Protein AF-U1R377-F1 (afdb_monomer)

Nearest PDB structures (foldseek):
  3ja6-assembly1_I  TM=8.849E-01  e=4.182E-03  Escherichia coli
  3zx6-assembly1_A  TM=9.157E-01  e=1.088E-02  Archaeoglobus fulgidus DSM 4304
  3g6b-assembly1_B  TM=8.268E-01  e=8.526E-02  Thermotoga maritima
  3ja6-assembly1_H  TM=5.637E-01  e=1.260E-02  Escherichia coli

pLDDT: mean 85.23, std 18.81, range [39.72, 98.69]

Structure (mmCIF, N/CA/C/O backbone):
data_AF-U1R377-F1
#
_entry.id   AF-U1R377-F1
#
loop_
_atom_site.group_PDB
_atom_site.id
_atom_site.type_symbol
_atom_site.label_atom_id
_atom_site.label_alt_id
_atom_site.label_comp_id
_atom_site.label_asym_id
_atom_site.label_entity_id
_atom_site.label_seq_id
_atom_site.pdbx_PDB_ins_code
_atom_site.Cartn_x
_atom_site.Cartn_y
_atom_site.Cartn_z
_atom_site.occupancy
_atom_site.B_iso_or_equiv
_atom_site.auth_seq_id
_atom_site.auth_comp_id
_atom_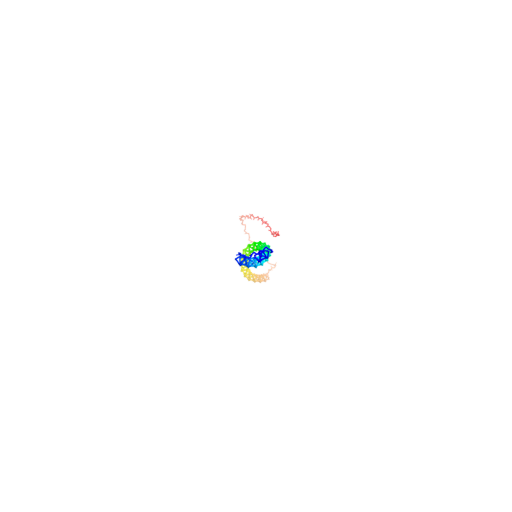site.auth_asym_id
_atom_site.auth_atom_id
_atom_site.pdbx_PDB_model_num
ATOM 1 N N . MET A 1 1 ? 56.529 3.190 -77.737 1.00 55.91 1 MET A N 1
ATOM 2 C CA . MET A 1 1 ? 56.860 2.747 -79.117 1.00 55.91 1 MET A CA 1
ATOM 3 C C . MET A 1 1 ? 57.270 3.876 -80.083 1.00 55.91 1 MET A C 1
ATOM 5 O O . MET A 1 1 ? 57.836 3.557 -81.118 1.00 55.91 1 MET A O 1
ATOM 9 N N . LEU A 1 2 ? 57.055 5.170 -79.783 1.00 57.59 2 LEU A N 1
ATOM 10 C CA . LEU A 1 2 ? 57.483 6.286 -80.658 1.00 57.59 2 LEU A CA 1
ATOM 11 C C . LEU A 1 2 ? 58.951 6.726 -80.451 1.00 57.59 2 LEU A C 1
ATOM 13 O O . LEU A 1 2 ? 59.653 6.941 -81.433 1.00 57.59 2 LEU A O 1
ATOM 17 N N . ALA A 1 3 ? 59.446 6.772 -79.207 1.00 56.69 3 ALA A N 1
ATOM 18 C CA . ALA A 1 3 ? 60.827 7.179 -78.892 1.00 56.69 3 ALA A CA 1
ATOM 19 C C . ALA A 1 3 ? 61.905 6.236 -79.474 1.00 56.69 3 ALA A C 1
ATOM 21 O O . ALA A 1 3 ? 62.969 6.676 -79.900 1.00 56.69 3 ALA A O 1
ATOM 22 N N . LEU A 1 4 ? 61.600 4.937 -79.575 1.00 59.69 4 LEU A N 1
ATOM 23 C CA . LEU A 1 4 ? 62.500 3.938 -80.163 1.00 59.69 4 LEU A CA 1
ATOM 24 C C . LEU A 1 4 ? 62.724 4.167 -81.671 1.00 59.69 4 LEU A C 1
ATOM 26 O O . LEU A 1 4 ? 63.846 4.028 -82.145 1.00 59.69 4 LEU A O 1
ATOM 30 N N . ASN A 1 5 ? 61.682 4.562 -82.413 1.00 58.16 5 ASN A N 1
ATOM 31 C CA . ASN A 1 5 ? 61.797 4.875 -83.844 1.00 58.16 5 ASN A CA 1
ATOM 32 C C . ASN A 1 5 ? 62.564 6.185 -84.092 1.00 58.16 5 ASN A C 1
ATOM 34 O O . ASN A 1 5 ? 63.257 6.295 -85.098 1.00 58.16 5 ASN A O 1
ATOM 38 N N . ALA A 1 6 ? 62.495 7.149 -83.167 1.00 62.94 6 ALA A N 1
ATOM 39 C CA . ALA A 1 6 ? 63.260 8.395 -83.246 1.00 62.94 6 ALA A CA 1
ATOM 40 C C . ALA A 1 6 ? 64.772 8.172 -83.037 1.00 62.94 6 ALA A C 1
ATOM 42 O O . ALA A 1 6 ? 65.574 8.718 -83.790 1.00 62.94 6 ALA A O 1
ATOM 43 N N . ASN A 1 7 ? 65.163 7.304 -82.093 1.00 59.16 7 ASN A N 1
ATOM 44 C CA . ASN A 1 7 ? 66.567 6.913 -81.885 1.00 59.16 7 ASN A CA 1
ATOM 45 C C . ASN A 1 7 ? 67.173 6.184 -83.096 1.00 59.16 7 ASN A C 1
ATOM 47 O O . ASN A 1 7 ? 68.347 6.371 -83.414 1.00 59.16 7 ASN A O 1
ATOM 51 N N . VAL A 1 8 ? 66.373 5.375 -83.797 1.00 64.31 8 VAL A N 1
ATOM 52 C CA . VAL A 1 8 ? 66.801 4.681 -85.024 1.00 64.31 8 VAL A CA 1
ATOM 53 C C . VAL A 1 8 ? 67.009 5.658 -86.189 1.00 64.31 8 VAL A C 1
ATOM 55 O O . VAL A 1 8 ? 67.946 5.480 -86.965 1.00 64.31 8 VAL A O 1
ATOM 58 N N . GLU A 1 9 ? 66.184 6.701 -86.304 1.00 63.72 9 GLU A N 1
ATOM 59 C CA . GLU A 1 9 ? 66.297 7.702 -87.376 1.00 63.72 9 GLU A CA 1
ATOM 60 C C . GLU A 1 9 ? 67.417 8.733 -87.102 1.00 63.72 9 GLU A C 1
ATOM 62 O O . GLU A 1 9 ? 68.118 9.153 -88.024 1.00 63.72 9 GLU A O 1
ATOM 67 N N . ALA A 1 10 ? 67.675 9.072 -85.831 1.00 61.44 10 ALA A N 1
ATOM 68 C CA . ALA A 1 10 ? 68.784 9.940 -85.417 1.00 61.44 10 ALA A CA 1
ATOM 69 C C . ALA A 1 10 ? 70.165 9.325 -85.718 1.00 61.44 10 ALA A C 1
ATOM 71 O O . ALA A 1 10 ? 71.060 10.020 -86.195 1.00 61.44 10 ALA A O 1
ATOM 72 N N . ALA A 1 11 ? 70.315 8.006 -85.542 1.00 62.12 11 ALA A N 1
ATOM 73 C CA . ALA A 1 11 ? 71.539 7.267 -85.871 1.00 62.12 11 ALA A CA 1
ATOM 74 C C . ALA A 1 11 ? 71.827 7.170 -87.385 1.00 62.12 11 ALA A C 1
ATOM 76 O O . ALA A 1 11 ? 72.889 6.696 -87.785 1.00 62.12 11 ALA A O 1
ATOM 77 N N . ARG A 1 12 ? 70.878 7.585 -88.236 1.00 60.75 12 ARG A N 1
ATOM 78 C CA . ARG A 1 12 ? 70.935 7.446 -89.699 1.00 60.75 12 ARG A CA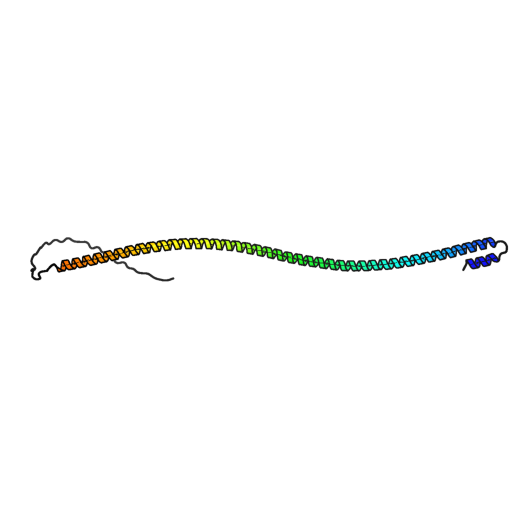 1
ATOM 79 C C . ARG A 1 12 ? 71.366 8.725 -90.430 1.00 60.75 12 ARG A C 1
ATOM 81 O O . ARG A 1 12 ? 71.559 8.675 -91.642 1.00 60.75 12 ARG A O 1
ATOM 88 N N . THR A 1 13 ? 71.508 9.853 -89.725 1.00 61.88 13 THR A N 1
ATOM 89 C CA . THR A 1 13 ? 71.746 11.181 -90.321 1.00 61.88 13 THR A CA 1
ATOM 90 C C . THR A 1 13 ? 73.121 11.730 -89.898 1.00 61.88 13 THR A C 1
ATOM 92 O O . THR A 1 13 ? 73.272 12.246 -88.795 1.00 61.88 13 THR A O 1
ATOM 95 N N . ASP A 1 14 ? 74.130 11.635 -90.772 1.00 57.22 14 ASP A N 1
ATOM 96 C CA . ASP A 1 14 ? 75.570 11.823 -90.472 1.00 57.22 14 ASP A CA 1
ATOM 97 C C . ASP A 1 14 ? 76.039 13.256 -90.095 1.00 57.22 14 ASP A C 1
ATOM 99 O O . ASP A 1 14 ? 77.244 13.507 -90.041 1.00 57.22 14 ASP A O 1
ATOM 103 N N . THR A 1 15 ? 75.165 14.254 -89.879 1.00 56.78 15 THR A N 1
ATOM 104 C CA . THR A 1 15 ? 75.641 15.641 -89.607 1.00 56.78 15 THR A CA 1
ATOM 105 C C . THR A 1 15 ? 74.848 16.454 -88.567 1.00 56.78 15 THR A C 1
ATOM 107 O O . THR A 1 15 ? 75.386 17.435 -88.070 1.00 56.78 15 THR A O 1
ATOM 110 N N . ASP A 1 16 ? 73.658 16.015 -88.127 1.00 55.19 16 ASP A N 1
ATOM 111 C CA . ASP A 1 16 ? 72.856 16.705 -87.083 1.00 55.19 16 ASP A CA 1
ATOM 112 C C . ASP A 1 16 ? 72.255 15.747 -86.013 1.00 55.19 16 ASP A C 1
ATOM 114 O O . ASP A 1 16 ? 71.469 16.163 -85.162 1.00 55.19 16 ASP A O 1
ATOM 118 N N . GLY A 1 17 ? 72.605 14.451 -86.031 1.00 60.94 17 GLY A N 1
ATOM 119 C CA . GLY A 1 17 ? 71.937 13.386 -85.256 1.00 60.94 17 GLY A CA 1
ATOM 120 C C . GLY A 1 17 ? 72.194 13.350 -83.740 1.00 60.94 17 GLY A C 1
ATOM 121 O O . GLY A 1 17 ? 71.336 12.868 -82.999 1.00 60.94 17 GLY A O 1
ATOM 122 N N . ASP A 1 18 ? 73.312 13.902 -83.253 1.00 63.66 18 ASP A N 1
ATOM 123 C CA . ASP A 1 18 ? 73.677 13.863 -81.821 1.00 63.66 18 ASP A CA 1
ATOM 124 C C . ASP A 1 18 ? 72.684 14.637 -80.934 1.00 63.66 18 ASP A C 1
ATOM 126 O O . ASP A 1 18 ? 72.347 14.198 -79.836 1.00 63.66 18 ASP A O 1
ATOM 130 N N . GLY A 1 19 ? 72.147 15.764 -81.418 1.00 71.94 19 GLY A N 1
ATOM 131 C CA . GLY A 1 19 ? 71.129 16.529 -80.689 1.00 71.94 19 GLY A CA 1
ATOM 132 C C . GLY A 1 19 ? 69.773 15.818 -80.636 1.00 71.94 19 GLY A C 1
ATOM 133 O O . GLY A 1 19 ? 69.087 15.862 -79.616 1.00 71.94 19 GLY A O 1
ATOM 134 N N . PHE A 1 20 ? 69.398 15.115 -81.709 1.00 73.62 20 PHE A N 1
ATOM 135 C CA . PHE A 1 20 ? 68.149 14.350 -81.767 1.00 73.62 20 PHE A CA 1
ATOM 136 C C . PHE A 1 20 ? 68.186 13.096 -80.889 1.00 73.62 20 PHE A C 1
ATOM 138 O O . PHE A 1 20 ? 67.163 12.756 -80.298 1.00 73.62 20 PHE A O 1
ATOM 145 N N . ALA A 1 21 ? 69.345 12.444 -80.761 1.00 75.06 21 ALA A N 1
ATOM 146 C CA . ALA A 1 21 ? 69.521 11.296 -79.875 1.00 75.06 21 ALA A CA 1
ATOM 147 C C . ALA A 1 21 ? 69.334 11.675 -78.393 1.00 75.06 21 ALA A C 1
ATOM 149 O O . ALA A 1 21 ? 68.615 10.986 -77.674 1.00 75.06 21 ALA A O 1
ATOM 150 N N . VAL A 1 22 ? 69.898 12.808 -77.949 1.00 80.31 22 VAL A N 1
ATOM 151 C CA . VAL A 1 22 ? 69.715 13.311 -76.572 1.00 80.31 22 VAL A CA 1
ATOM 152 C C . VAL A 1 22 ? 68.251 13.663 -76.300 1.00 80.31 22 VAL A C 1
ATOM 154 O O . VAL A 1 22 ? 67.705 13.289 -75.268 1.00 80.31 22 VAL A O 1
ATOM 157 N N . VAL A 1 23 ? 67.581 14.332 -77.243 1.00 82.94 23 VAL A N 1
ATOM 158 C CA . VAL A 1 23 ? 66.155 14.678 -77.106 1.00 82.94 23 VAL A CA 1
ATOM 159 C C . VAL A 1 23 ? 65.269 13.428 -77.085 1.00 82.94 23 VAL A C 1
ATOM 161 O O . VAL A 1 23 ? 64.287 13.383 -76.351 1.00 82.94 23 VAL A O 1
ATOM 164 N N . ALA A 1 24 ? 65.593 12.399 -77.867 1.00 82.00 24 ALA A N 1
ATOM 165 C CA . ALA A 1 24 ? 64.840 11.149 -77.873 1.00 82.00 24 ALA A CA 1
ATOM 166 C C . ALA A 1 24 ? 65.029 10.331 -76.580 1.00 82.00 24 ALA A C 1
ATOM 168 O O . ALA A 1 24 ? 64.068 9.699 -76.135 1.00 82.00 24 ALA A O 1
ATOM 169 N N . ASP A 1 25 ? 66.215 10.370 -75.964 1.00 81.81 25 ASP A N 1
ATOM 170 C CA . ASP A 1 25 ? 66.466 9.757 -74.652 1.00 81.81 25 ASP A CA 1
ATOM 171 C C . ASP A 1 25 ? 65.737 10.512 -73.526 1.00 81.81 25 ASP A C 1
ATOM 173 O O . ASP A 1 25 ? 65.064 9.884 -72.712 1.00 81.81 25 ASP A O 1
ATOM 177 N N . GLU A 1 26 ? 65.722 11.850 -73.564 1.00 86.00 26 GLU A N 1
ATOM 178 C CA . GLU A 1 26 ? 64.936 12.689 -72.641 1.00 86.00 26 GLU A CA 1
ATOM 179 C C . GLU A 1 26 ? 63.425 12.414 -72.769 1.00 86.00 26 GLU A C 1
ATOM 181 O O . GLU A 1 26 ? 62.719 12.249 -71.777 1.00 86.00 26 GLU A O 1
ATOM 186 N N . ILE A 1 27 ? 62.907 12.294 -74.000 1.00 88.25 27 ILE A N 1
ATOM 187 C CA . ILE A 1 27 ? 61.499 11.939 -74.252 1.00 88.25 27 ILE A CA 1
ATOM 188 C C . ILE A 1 27 ? 61.185 10.535 -73.731 1.00 88.25 27 ILE A C 1
ATOM 190 O O . ILE A 1 27 ? 60.088 10.302 -73.226 1.00 88.25 27 ILE A O 1
ATOM 194 N N . LYS A 1 28 ? 62.115 9.586 -73.872 1.00 85.50 28 LYS A N 1
ATOM 195 C CA . LYS A 1 28 ? 61.952 8.233 -73.339 1.00 85.50 28 LYS A CA 1
ATOM 196 C C . LYS A 1 28 ? 61.902 8.262 -71.811 1.00 85.50 28 LYS A C 1
ATOM 198 O O . LYS A 1 28 ? 60.990 7.665 -71.253 1.00 85.50 28 LYS A O 1
ATOM 203 N N . GLN A 1 29 ? 62.817 8.981 -71.167 1.00 89.75 29 GLN A N 1
ATOM 204 C CA . GLN A 1 29 ? 62.855 9.113 -69.714 1.00 89.75 29 GLN A CA 1
ATOM 205 C C . GLN A 1 29 ? 61.588 9.791 -69.173 1.00 89.75 29 GLN A C 1
ATOM 207 O O . GLN A 1 29 ? 60.975 9.273 -68.248 1.00 89.75 29 GLN A O 1
ATOM 212 N N . LEU A 1 30 ? 61.125 10.876 -69.805 1.00 92.38 30 LEU A N 1
ATOM 213 C CA . LEU A 1 30 ? 59.859 11.533 -69.459 1.00 92.38 30 LEU A CA 1
ATOM 214 C C . LEU A 1 30 ? 58.645 10.622 -69.672 1.00 92.38 30 LEU A C 1
ATOM 216 O O . LEU A 1 30 ? 57.679 10.706 -68.921 1.00 92.38 30 LEU A O 1
ATOM 220 N N . ALA A 1 31 ? 58.663 9.771 -70.700 1.00 90.69 31 ALA A N 1
ATOM 221 C CA . ALA A 1 31 ? 57.586 8.818 -70.953 1.00 90.69 31 ALA A CA 1
ATOM 222 C C . ALA A 1 31 ? 57.580 7.658 -69.944 1.00 90.69 31 ALA A C 1
ATOM 224 O O . ALA A 1 31 ? 56.501 7.210 -69.569 1.00 90.69 31 ALA A O 1
ATOM 225 N N . GLU A 1 32 ? 58.754 7.183 -69.519 1.00 91.25 32 GLU A N 1
ATOM 226 C CA . GLU A 1 32 ? 58.903 6.197 -68.441 1.00 91.25 32 GLU A CA 1
ATOM 227 C C . GLU A 1 32 ? 58.436 6.795 -67.109 1.00 91.25 32 GLU A C 1
ATOM 229 O O . GLU A 1 32 ? 57.559 6.225 -66.470 1.00 91.25 32 GLU A O 1
ATOM 234 N N . GLU A 1 33 ? 58.886 8.005 -66.761 1.00 94.19 33 GLU A N 1
ATOM 235 C CA . GLU A 1 33 ? 58.447 8.701 -65.547 1.00 94.19 33 GLU A CA 1
ATOM 236 C C . GLU A 1 33 ? 56.940 9.011 -65.574 1.00 94.19 33 GLU A C 1
ATOM 238 O O . GLU A 1 33 ? 56.253 8.835 -64.573 1.00 94.19 33 GLU A O 1
ATOM 243 N N . ALA A 1 34 ? 56.379 9.419 -66.717 1.00 94.31 34 ALA A N 1
ATOM 244 C CA . ALA A 1 34 ? 54.934 9.601 -66.858 1.00 94.31 34 ALA A CA 1
ATOM 245 C C . ALA A 1 34 ? 54.153 8.282 -66.717 1.00 94.31 34 ALA A C 1
ATOM 247 O O . ALA A 1 34 ? 53.025 8.306 -66.227 1.00 94.31 34 ALA A O 1
ATOM 248 N N . GLY A 1 35 ? 54.741 7.157 -67.139 1.00 95.19 35 GLY A N 1
ATOM 249 C CA . GLY A 1 35 ? 54.198 5.816 -66.930 1.00 95.19 35 GLY A CA 1
ATOM 250 C C . GLY A 1 35 ? 54.166 5.447 -65.449 1.00 95.19 35 GLY A C 1
ATOM 251 O O . GLY A 1 35 ? 53.095 5.159 -64.929 1.00 95.19 35 GLY A O 1
ATOM 252 N N . ASP A 1 36 ? 55.297 5.586 -64.754 1.00 96.00 36 ASP A N 1
ATOM 253 C CA . ASP A 1 36 ? 55.401 5.315 -63.314 1.00 96.00 36 ASP A CA 1
ATOM 254 C C . ASP A 1 36 ? 54.412 6.178 -62.507 1.00 96.00 36 ASP A C 1
ATOM 256 O O . ASP A 1 36 ? 53.736 5.703 -61.597 1.00 96.00 36 ASP A O 1
ATOM 260 N N . ARG A 1 37 ? 54.256 7.459 -62.877 1.00 97.19 37 ARG A N 1
ATOM 261 C CA . ARG A 1 37 ? 53.262 8.352 -62.257 1.00 97.19 37 ARG A CA 1
ATOM 262 C C . ARG A 1 37 ? 51.822 7.936 -62.540 1.00 97.19 37 ARG A C 1
ATOM 264 O O . ARG A 1 37 ? 50.962 8.174 -61.695 1.00 97.19 37 ARG A O 1
ATOM 271 N N . ALA A 1 38 ? 51.538 7.384 -63.716 1.00 96.38 38 ALA A N 1
ATOM 272 C CA . ALA A 1 38 ? 50.210 6.873 -64.032 1.00 96.38 38 ALA A CA 1
ATOM 273 C C . ALA A 1 38 ? 49.889 5.627 -63.192 1.00 96.38 38 ALA A C 1
ATOM 275 O O . ALA A 1 38 ? 48.781 5.545 -62.671 1.00 96.38 38 ALA A O 1
ATOM 276 N N . ASP A 1 39 ? 50.862 4.734 -62.987 1.00 96.88 39 ASP A N 1
ATOM 277 C CA . ASP A 1 39 ? 50.719 3.542 -62.139 1.00 96.88 39 ASP A CA 1
ATOM 278 C C . ASP A 1 39 ? 50.522 3.909 -60.649 1.00 96.88 39 ASP A C 1
ATOM 280 O O . ASP A 1 39 ? 49.694 3.311 -59.954 1.00 96.88 39 ASP A O 1
ATOM 284 N N . ASP A 1 40 ? 51.220 4.944 -60.160 1.00 97.25 40 ASP A N 1
ATOM 285 C CA . ASP A 1 40 ? 51.001 5.513 -58.819 1.00 97.25 40 ASP A CA 1
ATOM 286 C C . ASP A 1 40 ? 49.566 6.059 -58.660 1.00 97.25 40 ASP A C 1
ATOM 288 O O . ASP A 1 40 ? 48.925 5.865 -57.623 1.00 97.25 40 ASP A O 1
ATOM 292 N N . ILE A 1 41 ? 49.056 6.764 -59.681 1.00 97.25 41 ILE A N 1
ATOM 293 C CA . ILE A 1 41 ? 47.686 7.301 -59.685 1.00 97.25 41 ILE A CA 1
ATOM 294 C C . ILE A 1 41 ? 46.663 6.163 -59.707 1.00 97.25 41 ILE A C 1
ATOM 296 O O . ILE A 1 41 ? 45.688 6.239 -58.965 1.00 97.25 41 ILE A O 1
ATOM 300 N N . ASP A 1 42 ? 46.882 5.125 -60.515 1.00 97.50 42 ASP A N 1
ATOM 301 C CA . ASP A 1 42 ? 46.003 3.951 -60.598 1.00 97.50 42 ASP A CA 1
ATOM 302 C C . ASP A 1 42 ? 45.883 3.264 -59.229 1.00 97.50 42 ASP A C 1
ATOM 304 O O . ASP A 1 42 ? 44.783 3.066 -58.714 1.00 97.50 42 ASP A O 1
ATOM 308 N N . SER A 1 43 ? 47.020 3.058 -58.555 1.00 97.62 43 SER A N 1
ATOM 309 C CA . SER A 1 43 ? 47.064 2.495 -57.198 1.00 97.62 43 SER A CA 1
ATOM 310 C C . SER A 1 43 ? 46.314 3.360 -56.175 1.00 97.62 43 SER A C 1
ATOM 312 O O . SER A 1 43 ? 45.602 2.844 -55.311 1.00 97.62 43 SER A O 1
ATOM 314 N N . LEU A 1 44 ? 46.445 4.689 -56.265 1.00 97.94 44 LEU A N 1
ATOM 315 C CA . LEU A 1 44 ? 45.727 5.616 -55.389 1.00 97.94 44 LEU A CA 1
ATOM 316 C C . LEU A 1 44 ? 44.211 5.576 -55.633 1.00 97.94 44 LEU A C 1
ATOM 318 O O . LEU A 1 44 ? 43.439 5.665 -54.678 1.00 97.94 44 LEU A O 1
ATOM 322 N N . VAL A 1 45 ? 43.783 5.461 -56.891 1.00 97.81 45 VAL A N 1
ATOM 323 C CA . VAL A 1 45 ? 42.364 5.335 -57.250 1.00 97.81 45 VAL A CA 1
ATOM 324 C C . VAL A 1 45 ? 41.789 4.035 -56.688 1.00 97.81 45 VAL A C 1
ATOM 326 O O . VAL A 1 45 ? 40.756 4.085 -56.022 1.00 97.81 45 VAL A O 1
ATOM 329 N N . ASP A 1 46 ? 42.492 2.913 -56.842 1.00 98.00 46 ASP A N 1
ATOM 330 C CA . ASP A 1 46 ? 42.091 1.619 -56.274 1.00 98.00 46 ASP A CA 1
ATOM 331 C C . ASP A 1 46 ? 41.942 1.667 -54.742 1.00 98.00 46 ASP A C 1
ATOM 333 O O . ASP A 1 46 ? 41.032 1.064 -54.160 1.00 98.00 46 ASP A O 1
ATOM 337 N N . ASP A 1 47 ? 42.831 2.393 -54.060 1.00 98.19 47 ASP A N 1
ATOM 338 C CA . ASP A 1 47 ? 42.760 2.590 -52.613 1.00 98.19 47 ASP A CA 1
ATOM 339 C C . ASP A 1 47 ? 41.566 3.463 -52.196 1.00 98.19 47 ASP A C 1
ATOM 341 O O . ASP A 1 47 ? 40.881 3.141 -51.217 1.00 98.19 47 ASP A O 1
ATOM 345 N N . ILE A 1 48 ? 41.282 4.535 -52.944 1.00 98.00 48 ILE A N 1
ATOM 346 C CA . ILE A 1 48 ? 40.118 5.406 -52.723 1.00 98.00 48 ILE A CA 1
ATOM 347 C C . ILE A 1 48 ? 38.813 4.635 -52.941 1.00 98.00 48 ILE A C 1
ATOM 349 O O . ILE A 1 48 ? 37.888 4.768 -52.132 1.00 98.00 48 ILE A O 1
ATOM 353 N N . ASP A 1 49 ? 38.732 3.815 -53.987 1.00 97.62 49 ASP A N 1
ATOM 354 C CA . ASP A 1 49 ? 37.551 3.003 -54.282 1.00 97.62 49 ASP A CA 1
ATOM 355 C C . ASP A 1 49 ? 37.291 2.003 -53.151 1.00 97.62 49 ASP A C 1
ATOM 357 O O . ASP A 1 49 ? 36.182 1.938 -52.611 1.00 97.62 49 ASP A O 1
ATOM 361 N N . ARG A 1 50 ? 38.336 1.313 -52.677 1.00 98.19 50 ARG A N 1
ATOM 362 C CA . ARG A 1 50 ? 38.226 0.392 -51.536 1.00 98.19 50 ARG A CA 1
ATOM 363 C C . ARG A 1 50 ? 37.757 1.095 -50.262 1.00 98.19 50 ARG A C 1
ATOM 365 O O . ARG A 1 50 ? 36.902 0.575 -49.544 1.00 98.19 50 ARG A O 1
ATOM 372 N N . GLN A 1 51 ? 38.301 2.276 -49.973 1.00 98.19 51 GLN A N 1
ATOM 373 C CA . GLN A 1 51 ? 37.908 3.067 -48.806 1.00 98.19 51 GLN A CA 1
ATOM 374 C C . GLN A 1 51 ? 36.470 3.601 -48.926 1.00 98.19 51 GLN A C 1
ATOM 376 O O . GLN A 1 51 ? 35.743 3.680 -47.928 1.00 98.19 51 GLN A O 1
ATOM 381 N N . THR A 1 52 ? 36.034 3.928 -50.142 1.00 98.19 52 THR A N 1
ATOM 382 C CA . THR A 1 52 ? 34.655 4.330 -50.436 1.00 98.19 52 THR A CA 1
ATOM 383 C C . THR A 1 52 ? 33.688 3.178 -50.181 1.00 98.19 52 THR A C 1
ATOM 385 O O . THR A 1 52 ? 32.694 3.364 -49.475 1.00 98.19 52 THR A O 1
ATOM 388 N N . ASP A 1 53 ? 34.002 1.976 -50.666 1.00 98.00 53 ASP A N 1
ATOM 389 C CA . ASP A 1 53 ? 33.198 0.774 -50.428 1.00 98.00 53 ASP A CA 1
ATOM 390 C C . ASP A 1 53 ? 33.087 0.433 -48.937 1.00 98.00 53 ASP A C 1
ATOM 392 O O . ASP A 1 53 ? 31.993 0.140 -48.438 1.00 98.00 53 ASP A O 1
ATOM 396 N N . GLU A 1 54 ? 34.193 0.534 -48.192 1.00 98.38 54 GLU A N 1
ATOM 397 C CA . GLU A 1 54 ? 34.185 0.351 -46.740 1.00 98.38 54 GLU A CA 1
ATOM 398 C C . GLU A 1 54 ? 33.276 1.381 -46.053 1.00 98.38 54 GLU A C 1
ATOM 400 O O . GLU A 1 54 ? 32.420 1.018 -45.239 1.00 98.38 54 GLU A O 1
ATOM 405 N N . THR A 1 55 ? 33.404 2.658 -46.421 1.00 98.38 55 THR A N 1
ATOM 406 C CA . THR A 1 55 ? 32.589 3.751 -45.872 1.00 98.38 55 THR A CA 1
ATOM 407 C C . THR A 1 55 ? 31.100 3.526 -46.140 1.00 98.38 55 THR A C 1
ATOM 409 O O . THR A 1 55 ? 30.272 3.665 -45.237 1.00 98.38 55 THR A O 1
ATOM 412 N N . VAL A 1 56 ? 30.735 3.111 -47.356 1.00 98.44 56 VAL A N 1
ATOM 413 C CA . VAL A 1 56 ? 29.349 2.765 -47.707 1.00 98.44 56 VAL A CA 1
ATOM 414 C C . VAL A 1 56 ? 28.845 1.595 -46.856 1.00 98.44 56 VAL A C 1
ATOM 416 O O . VAL A 1 56 ? 27.705 1.623 -46.382 1.00 98.44 56 VAL A O 1
ATOM 419 N N . GLY A 1 57 ? 29.683 0.584 -46.615 1.00 98.31 57 GLY A N 1
ATOM 420 C CA . GLY A 1 57 ? 29.373 -0.527 -45.714 1.00 98.31 57 GLY A CA 1
ATOM 421 C C . GLY A 1 57 ? 29.091 -0.063 -44.282 1.00 98.31 57 GLY A C 1
ATOM 422 O O . GLY A 1 57 ? 28.076 -0.447 -43.692 1.00 98.31 57 GLY A O 1
ATOM 423 N N . GLN A 1 58 ? 29.937 0.818 -43.745 1.00 98.44 58 GLN A N 1
ATOM 424 C CA . GLN A 1 58 ? 29.767 1.389 -42.407 1.00 98.44 58 GLN A CA 1
ATOM 425 C C . GLN A 1 58 ? 28.487 2.230 -42.297 1.00 98.44 58 GLN A C 1
ATOM 427 O O . GLN A 1 58 ? 27.752 2.090 -41.319 1.00 98.44 58 GLN A O 1
ATOM 432 N N . ILE A 1 59 ? 28.162 3.041 -43.312 1.00 98.38 59 ILE A N 1
ATOM 433 C CA . ILE A 1 59 ? 26.921 3.834 -43.353 1.00 98.38 59 ILE A CA 1
ATOM 434 C C . ILE A 1 59 ? 25.686 2.926 -43.337 1.00 98.38 59 ILE A C 1
ATOM 436 O O . ILE A 1 59 ? 24.746 3.181 -42.584 1.00 98.38 59 ILE A O 1
ATOM 440 N N . ARG A 1 60 ? 25.683 1.835 -44.114 1.00 98.25 60 ARG A N 1
ATOM 441 C CA . ARG A 1 60 ? 24.578 0.858 -44.101 1.00 98.25 60 ARG A CA 1
ATOM 442 C C . ARG A 1 60 ? 24.420 0.204 -42.728 1.00 98.25 60 ARG A C 1
ATOM 444 O O . ARG A 1 60 ? 23.305 0.102 -42.224 1.00 98.25 60 ARG A O 1
ATOM 451 N N . ALA A 1 61 ? 25.526 -0.194 -42.100 1.00 98.25 61 ALA A N 1
ATOM 452 C CA . ALA A 1 61 ? 25.503 -0.772 -40.759 1.00 98.25 61 ALA A CA 1
ATOM 453 C C . ALA A 1 61 ? 24.996 0.228 -39.704 1.00 98.25 61 ALA A C 1
ATOM 455 O O . ALA A 1 61 ? 24.217 -0.146 -38.828 1.00 98.25 61 ALA A O 1
ATOM 456 N N . ALA A 1 62 ? 25.399 1.498 -39.801 1.00 98.38 62 ALA A N 1
ATOM 457 C CA . ALA A 1 62 ? 24.895 2.566 -38.944 1.00 98.38 62 ALA A CA 1
ATOM 458 C C . ALA A 1 62 ? 23.384 2.776 -39.131 1.00 98.38 62 ALA A C 1
ATOM 460 O O . ALA A 1 62 ? 22.665 2.886 -38.142 1.00 98.38 62 ALA A O 1
ATOM 461 N N . GLY A 1 63 ? 22.894 2.750 -40.375 1.00 98.38 63 GLY A N 1
ATOM 462 C CA . GLY A 1 63 ? 21.463 2.825 -40.683 1.00 98.38 63 GLY A CA 1
ATOM 463 C C . GLY A 1 63 ? 20.651 1.715 -40.013 1.00 98.38 63 GLY A C 1
ATOM 464 O O . GLY A 1 63 ? 19.644 2.003 -39.371 1.00 98.38 63 GLY A O 1
ATOM 465 N N . ASN A 1 64 ? 21.129 0.468 -40.074 1.00 98.38 64 ASN A N 1
ATOM 466 C CA . ASN A 1 64 ? 20.473 -0.658 -39.399 1.00 98.38 64 ASN A CA 1
ATOM 467 C C . ASN A 1 64 ? 20.448 -0.475 -37.874 1.00 98.38 64 ASN A C 1
ATOM 469 O O . ASN A 1 64 ? 19.405 -0.630 -37.253 1.00 98.38 64 ASN A O 1
ATOM 473 N N . ARG A 1 65 ? 21.567 -0.054 -37.267 1.00 98.25 65 ARG A N 1
ATOM 474 C CA . ARG A 1 65 ? 21.620 0.204 -35.815 1.00 98.25 65 ARG A CA 1
ATOM 475 C C . ARG A 1 65 ? 20.667 1.312 -35.375 1.00 98.25 65 ARG A C 1
ATOM 477 O O . ARG A 1 65 ? 20.124 1.243 -34.276 1.00 98.25 65 ARG A O 1
ATOM 484 N N . ILE A 1 66 ? 20.485 2.343 -36.200 1.00 98.56 66 ILE A N 1
ATOM 485 C CA . ILE A 1 66 ? 19.528 3.420 -35.923 1.00 98.56 66 ILE A CA 1
ATOM 486 C C . ILE A 1 66 ? 18.095 2.879 -35.969 1.00 98.56 66 ILE A C 1
ATOM 488 O O . ILE A 1 66 ? 17.309 3.215 -35.089 1.00 98.56 66 ILE A O 1
ATOM 492 N N . ALA A 1 67 ? 17.767 2.015 -36.935 1.00 98.19 67 ALA A N 1
ATOM 493 C CA . ALA A 1 67 ? 16.455 1.374 -37.005 1.00 98.19 67 ALA A CA 1
ATOM 494 C C . ALA A 1 67 ? 16.167 0.521 -35.754 1.00 98.19 67 ALA A C 1
ATOM 496 O O . ALA A 1 67 ? 15.135 0.719 -35.116 1.00 98.19 67 ALA A O 1
ATOM 497 N N . ASP A 1 68 ? 17.117 -0.323 -35.337 1.00 98.31 68 ASP A N 1
ATOM 498 C CA . ASP A 1 68 ? 16.992 -1.139 -34.117 1.00 98.31 68 ASP A CA 1
ATOM 499 C C . ASP A 1 68 ? 16.861 -0.270 -32.849 1.00 98.31 68 ASP A C 1
ATOM 501 O O . ASP A 1 68 ? 16.146 -0.600 -31.895 1.00 98.31 68 ASP A O 1
ATOM 505 N N . SER A 1 69 ? 17.565 0.868 -32.826 1.00 98.38 69 SER A N 1
ATOM 506 C CA . SER A 1 69 ? 17.487 1.829 -31.723 1.00 98.38 69 SER A CA 1
ATOM 507 C C . SER A 1 69 ? 16.113 2.491 -31.662 1.00 98.38 69 SER A C 1
ATOM 509 O O . SER A 1 69 ? 15.561 2.605 -30.572 1.00 98.38 69 SER A O 1
ATOM 511 N N . ASN A 1 70 ? 15.541 2.879 -32.806 1.00 98.56 70 ASN A N 1
ATOM 512 C CA . ASN A 1 70 ? 14.195 3.448 -32.863 1.00 98.56 70 ASN A CA 1
ATOM 513 C C . ASN A 1 70 ? 13.149 2.455 -32.355 1.00 98.56 70 ASN A C 1
ATOM 515 O O . ASN A 1 70 ? 12.361 2.821 -31.492 1.00 98.56 70 ASN A O 1
ATOM 519 N N . GLU A 1 71 ? 13.206 1.190 -32.779 1.00 98.44 71 GLU A N 1
ATOM 520 C CA . GLU A 1 71 ? 12.291 0.155 -32.276 1.00 98.44 71 GLU A CA 1
ATOM 521 C C . GLU A 1 71 ? 12.423 -0.024 -30.751 1.00 98.44 71 GLU A C 1
ATOM 523 O O . GLU A 1 71 ? 11.447 -0.207 -30.025 1.00 98.44 71 GLU A O 1
ATOM 528 N N . THR A 1 72 ? 13.649 0.059 -30.229 1.00 98.50 72 THR A N 1
ATOM 529 C CA . THR A 1 72 ? 13.887 -0.018 -28.783 1.00 98.50 72 THR A CA 1
ATOM 530 C C . THR A 1 72 ? 13.313 1.181 -28.034 1.00 98.50 72 THR A C 1
ATOM 532 O O . THR A 1 72 ? 12.773 1.005 -26.943 1.00 98.50 72 THR A O 1
ATOM 535 N N . VAL A 1 73 ? 13.412 2.380 -28.609 1.00 98.69 73 VAL A N 1
ATOM 536 C CA . VAL A 1 73 ? 12.817 3.597 -28.046 1.00 98.69 73 VAL A CA 1
ATOM 537 C C . VAL A 1 73 ? 11.292 3.519 -28.070 1.00 98.69 73 VAL A C 1
ATOM 539 O O . VAL A 1 73 ? 10.674 3.840 -27.062 1.00 98.69 73 VAL A O 1
ATOM 542 N N . GLU A 1 74 ? 10.688 3.043 -29.159 1.00 98.56 74 GLU A N 1
ATOM 543 C CA . GLU A 1 74 ? 9.236 2.842 -29.262 1.00 98.56 74 GLU A CA 1
ATOM 544 C C . GLU A 1 74 ? 8.733 1.884 -28.175 1.00 98.56 74 GLU A C 1
ATOM 546 O O . GLU A 1 74 ? 7.864 2.251 -27.389 1.00 98.56 74 GLU A O 1
ATOM 551 N N . ARG A 1 75 ? 9.382 0.724 -28.008 1.00 98.44 75 ARG A N 1
ATOM 552 C CA . ARG A 1 75 ? 9.054 -0.216 -26.921 1.00 98.44 75 ARG A CA 1
ATOM 553 C C . ARG A 1 75 ? 9.199 0.396 -25.524 1.00 98.44 75 ARG A C 1
ATOM 555 O O . ARG A 1 75 ? 8.458 0.034 -24.615 1.00 98.44 75 ARG A O 1
ATOM 562 N N . ALA A 1 76 ? 10.175 1.282 -25.323 1.00 98.56 76 ALA A N 1
ATOM 563 C CA . ALA A 1 76 ? 10.352 1.971 -24.047 1.00 98.56 76 ALA A CA 1
ATOM 564 C C . ALA A 1 76 ? 9.245 3.006 -23.793 1.00 98.56 76 ALA A C 1
ATOM 566 O O . ALA A 1 76 ? 8.826 3.168 -22.651 1.00 98.56 76 ALA A O 1
ATOM 567 N N . ILE A 1 77 ? 8.772 3.687 -24.839 1.00 98.56 77 ILE A N 1
ATOM 568 C CA . ILE A 1 77 ? 7.641 4.617 -24.760 1.00 98.56 77 ILE A CA 1
ATOM 569 C C . ILE A 1 77 ? 6.360 3.860 -24.403 1.00 98.56 77 ILE A C 1
ATOM 571 O O . ILE A 1 77 ? 5.664 4.279 -23.483 1.00 98.56 77 ILE A O 1
ATOM 575 N N . ASP A 1 78 ? 6.090 2.728 -25.055 1.00 98.56 78 ASP A N 1
ATOM 576 C CA . ASP A 1 78 ? 4.917 1.899 -24.750 1.00 98.56 78 ASP A CA 1
ATOM 577 C C . ASP A 1 78 ? 4.934 1.425 -23.289 1.00 98.56 78 ASP A C 1
ATOM 579 O O . ASP A 1 78 ? 3.960 1.599 -22.563 1.00 98.56 78 ASP A O 1
ATOM 583 N N . ALA A 1 79 ? 6.084 0.948 -22.801 1.00 98.56 79 ALA A N 1
ATOM 584 C CA . ALA A 1 79 ? 6.230 0.552 -21.401 1.00 98.56 79 ALA A CA 1
ATOM 585 C C . ALA A 1 79 ? 6.007 1.716 -20.414 1.00 98.56 79 ALA A C 1
ATOM 587 O O . ALA A 1 79 ? 5.555 1.494 -19.293 1.00 98.56 79 ALA A O 1
ATOM 588 N N . LEU A 1 80 ? 6.333 2.956 -20.798 1.00 98.56 80 LEU A N 1
ATOM 589 C CA . LEU A 1 80 ? 6.049 4.133 -19.974 1.00 98.56 80 LEU A CA 1
ATOM 590 C C . LEU A 1 80 ? 4.556 4.480 -19.959 1.00 98.56 80 LEU A C 1
ATOM 592 O O . LEU A 1 80 ? 4.076 4.922 -18.919 1.00 98.56 80 LEU A O 1
ATOM 596 N N . TYR A 1 81 ? 3.831 4.260 -21.059 1.00 98.56 81 TYR A N 1
ATOM 597 C CA . TYR A 1 81 ? 2.372 4.397 -21.079 1.00 98.56 81 TYR A CA 1
ATOM 598 C C . TYR A 1 81 ? 1.694 3.356 -20.184 1.00 98.56 81 TYR A C 1
ATOM 600 O O . TYR A 1 81 ? 0.830 3.726 -19.394 1.00 98.56 81 TYR A O 1
ATOM 608 N N . ASP A 1 82 ? 2.144 2.100 -20.224 1.00 98.50 82 ASP A N 1
ATOM 609 C CA . ASP A 1 82 ? 1.637 1.053 -19.326 1.00 98.50 82 ASP A CA 1
ATOM 610 C C . ASP A 1 82 ? 1.882 1.417 -17.848 1.00 98.50 82 ASP A C 1
ATOM 612 O O . ASP A 1 82 ? 1.025 1.219 -16.988 1.00 98.50 82 ASP A O 1
ATOM 616 N N . ILE A 1 83 ? 3.056 1.982 -17.530 1.00 98.44 83 ILE A N 1
ATOM 617 C CA . ILE A 1 83 ? 3.364 2.458 -16.172 1.00 98.44 83 ILE A CA 1
ATOM 618 C C . ILE A 1 83 ? 2.436 3.607 -15.763 1.00 98.44 83 ILE A C 1
ATOM 620 O O . ILE A 1 83 ? 1.988 3.630 -14.618 1.00 98.44 83 ILE A O 1
ATOM 624 N N . ASP A 1 84 ? 2.162 4.557 -16.658 1.00 98.56 84 ASP A N 1
ATOM 625 C CA . ASP A 1 84 ? 1.263 5.686 -16.387 1.00 98.56 84 ASP A CA 1
ATOM 626 C C . ASP A 1 84 ? -0.163 5.210 -16.074 1.00 98.56 84 ASP A C 1
ATOM 628 O O . ASP A 1 84 ? -0.754 5.653 -15.088 1.00 98.56 84 ASP A O 1
ATOM 632 N N . GLU A 1 85 ? -0.672 4.235 -16.833 1.00 98.56 85 GLU A N 1
ATOM 633 C CA . GLU A 1 85 ? -1.979 3.616 -16.589 1.00 98.56 85 GLU A CA 1
ATOM 634 C C . GLU A 1 85 ? -2.035 2.951 -15.207 1.00 98.56 85 GLU A C 1
ATOM 636 O O . GLU A 1 85 ? -2.915 3.266 -14.402 1.00 98.56 85 GLU A O 1
ATOM 641 N N . VAL A 1 86 ? -1.039 2.123 -14.874 1.00 98.56 86 VAL A N 1
ATOM 642 C CA . VAL A 1 86 ? -0.952 1.464 -13.558 1.00 98.56 86 VAL A CA 1
ATOM 643 C C . VAL A 1 86 ? -0.849 2.484 -12.421 1.00 98.56 86 VAL A C 1
ATOM 645 O O . VAL A 1 86 ? -1.458 2.310 -11.367 1.00 98.56 86 VAL A O 1
ATOM 648 N N . VAL A 1 87 ? -0.094 3.570 -12.602 1.00 98.62 87 VAL A N 1
ATOM 649 C CA . VAL A 1 87 ? -0.017 4.653 -11.608 1.00 98.62 87 VAL A CA 1
ATOM 650 C C . VAL A 1 87 ? -1.373 5.346 -11.447 1.00 98.62 87 VAL A C 1
ATOM 652 O O . VAL A 1 87 ? -1.748 5.694 -10.325 1.00 98.62 87 VAL A O 1
ATOM 655 N N . GLY A 1 88 ? -2.127 5.520 -12.534 1.00 98.50 88 GLY A N 1
ATOM 656 C CA . GLY A 1 88 ? -3.507 6.000 -12.506 1.00 98.50 88 GLY A CA 1
ATOM 657 C C . GLY A 1 88 ? -4.413 5.118 -11.644 1.00 98.50 88 GLY A C 1
ATOM 658 O O . GLY A 1 88 ? -5.039 5.622 -10.710 1.00 98.50 88 GLY A O 1
ATOM 659 N N . GLU A 1 89 ? -4.411 3.806 -11.889 1.00 98.56 89 GLU A N 1
ATOM 660 C CA . GLU A 1 89 ? -5.185 2.826 -11.112 1.00 98.56 89 G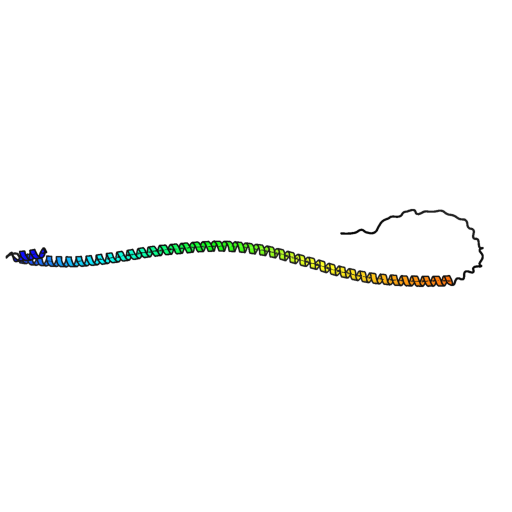LU A CA 1
ATOM 661 C C . GLU A 1 89 ? -4.799 2.826 -9.625 1.00 98.56 89 GLU A C 1
ATOM 663 O O . GLU A 1 89 ? -5.660 2.786 -8.744 1.00 98.56 89 GLU A O 1
ATOM 668 N N . VAL A 1 90 ? -3.501 2.924 -9.318 1.00 98.62 90 VAL A N 1
ATOM 669 C CA . VAL A 1 90 ? -3.014 3.004 -7.932 1.00 98.62 90 VAL A CA 1
ATOM 670 C C . VAL A 1 90 ? -3.542 4.255 -7.230 1.00 98.62 90 VAL A C 1
ATOM 672 O O . VAL A 1 90 ? -3.946 4.174 -6.070 1.00 98.62 90 VAL A O 1
ATOM 675 N N . ASN A 1 91 ? -3.569 5.405 -7.907 1.00 98.56 91 ASN A N 1
ATOM 676 C CA . ASN A 1 91 ? -4.108 6.637 -7.327 1.00 98.56 91 ASN A CA 1
ATOM 677 C C . ASN A 1 91 ? -5.614 6.536 -7.054 1.00 98.56 91 ASN A C 1
ATOM 679 O O . ASN A 1 91 ? -6.075 7.009 -6.014 1.00 98.56 91 ASN A O 1
ATOM 683 N N . GLU A 1 92 ? -6.376 5.902 -7.948 1.00 98.50 92 GLU A N 1
ATOM 684 C CA . GLU A 1 92 ? -7.800 5.633 -7.720 1.00 98.50 92 GLU A CA 1
ATOM 685 C C . GLU A 1 92 ? -8.002 4.705 -6.513 1.00 98.50 92 GLU A C 1
ATOM 687 O O . GLU A 1 92 ? -8.793 5.015 -5.620 1.00 98.50 92 GLU A O 1
ATOM 692 N N . GLY A 1 93 ? -7.197 3.643 -6.411 1.00 98.62 93 GLY A N 1
ATOM 693 C CA . GLY A 1 93 ? -7.210 2.737 -5.264 1.00 98.62 93 GLY A CA 1
ATOM 694 C C . GLY A 1 93 ? -6.863 3.423 -3.937 1.00 98.62 93 GLY A C 1
ATOM 695 O O . GLY A 1 93 ? -7.476 3.126 -2.913 1.00 98.62 93 GLY A O 1
ATOM 696 N N . ILE A 1 94 ? -5.927 4.378 -3.932 1.00 98.56 94 ILE A N 1
ATOM 697 C CA . ILE A 1 94 ? -5.623 5.190 -2.741 1.00 98.56 94 ILE A CA 1
ATOM 698 C C . ILE A 1 94 ? -6.837 6.039 -2.346 1.00 98.56 94 ILE A C 1
ATOM 700 O O . ILE A 1 94 ? -7.208 6.055 -1.176 1.00 98.56 94 ILE A O 1
ATOM 704 N N . ALA A 1 95 ? -7.507 6.679 -3.308 1.00 98.38 95 ALA A N 1
ATOM 705 C CA . ALA A 1 95 ? -8.704 7.472 -3.028 1.00 98.38 95 ALA A CA 1
ATOM 706 C C . ALA A 1 95 ? -9.873 6.620 -2.492 1.00 98.38 95 ALA A C 1
ATOM 708 O O . ALA A 1 95 ? -10.671 7.102 -1.684 1.00 98.38 95 ALA A O 1
ATOM 709 N N . ASP A 1 96 ? -9.991 5.362 -2.929 1.00 98.56 96 ASP A N 1
ATOM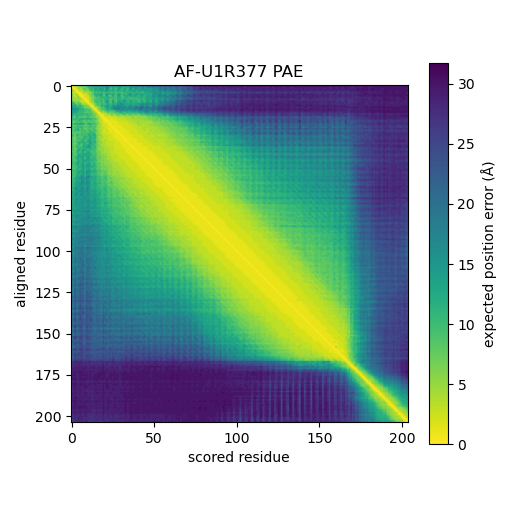 710 C CA . ASP A 1 96 ? -10.934 4.392 -2.360 1.00 98.56 96 ASP A CA 1
ATOM 711 C C . ASP A 1 96 ? -10.598 4.042 -0.906 1.00 98.56 96 ASP A C 1
ATOM 713 O O . ASP A 1 96 ? -11.492 4.025 -0.056 1.00 98.56 96 ASP A O 1
ATOM 717 N N . ILE A 1 97 ? -9.318 3.792 -0.609 1.00 98.50 97 ILE A N 1
ATOM 718 C CA . ILE A 1 97 ? -8.842 3.485 0.746 1.00 98.50 97 ILE A CA 1
ATOM 719 C C . ILE A 1 97 ? -9.079 4.664 1.691 1.00 98.50 97 ILE A C 1
ATOM 721 O O . ILE A 1 97 ? -9.539 4.447 2.814 1.00 98.50 97 ILE A O 1
ATOM 725 N N . ASP A 1 98 ? -8.810 5.893 1.250 1.00 98.56 98 ASP A N 1
ATOM 726 C CA . ASP A 1 98 ? -9.039 7.099 2.049 1.00 98.56 98 ASP A CA 1
ATOM 727 C C . ASP A 1 98 ? -10.521 7.220 2.431 1.00 98.56 98 ASP A C 1
ATOM 729 O O . ASP A 1 98 ? -10.848 7.337 3.611 1.00 98.56 98 ASP A O 1
ATOM 733 N N . ARG A 1 99 ? -11.434 7.060 1.461 1.00 98.44 99 ARG A N 1
ATOM 734 C CA . ARG A 1 99 ? -12.886 7.059 1.723 1.00 98.44 99 ARG A CA 1
ATOM 735 C C . ARG A 1 99 ? -13.308 5.959 2.696 1.00 98.44 99 ARG A C 1
ATOM 737 O O . ARG A 1 99 ? -14.057 6.222 3.630 1.00 98.44 99 ARG A O 1
ATOM 744 N N . ALA A 1 100 ? -12.812 4.738 2.506 1.00 98.56 100 ALA A N 1
ATOM 745 C CA . ALA A 1 100 ? -13.115 3.630 3.409 1.00 98.56 100 ALA A CA 1
ATOM 746 C C . ALA A 1 100 ? -12.579 3.873 4.832 1.00 98.56 100 ALA A C 1
ATOM 748 O O . ALA A 1 100 ? -13.191 3.437 5.808 1.00 98.56 100 ALA A O 1
ATOM 749 N N . THR A 1 101 ? -11.447 4.567 4.956 1.00 98.50 101 THR A N 1
ATOM 750 C CA . THR A 1 101 ? -10.845 4.932 6.244 1.00 98.50 101 THR A CA 1
ATOM 751 C C . THR A 1 101 ? -11.674 5.998 6.959 1.00 98.50 101 THR A C 1
ATOM 753 O O . THR A 1 101 ? -11.923 5.858 8.158 1.00 98.50 101 THR A O 1
ATOM 756 N N . ASP A 1 102 ? -12.165 7.006 6.236 1.00 98.44 102 ASP A N 1
ATOM 757 C CA . ASP A 1 102 ? -13.077 8.020 6.778 1.00 98.44 102 ASP A CA 1
ATOM 758 C C . ASP A 1 102 ? -14.390 7.386 7.279 1.00 98.44 102 ASP A C 1
ATOM 760 O O . ASP A 1 102 ? -14.827 7.655 8.402 1.00 98.44 102 ASP A O 1
ATOM 764 N N . ASP A 1 103 ? -14.981 6.472 6.500 1.00 98.50 103 ASP A N 1
ATOM 765 C CA . ASP A 1 103 ? -16.188 5.734 6.897 1.00 98.50 103 ASP A CA 1
ATOM 766 C C . ASP A 1 103 ? -15.947 4.870 8.152 1.00 98.50 103 ASP A C 1
ATOM 768 O O . ASP A 1 103 ? -16.789 4.803 9.055 1.00 98.50 103 ASP A O 1
ATOM 772 N N . GLN A 1 104 ? -14.782 4.218 8.249 1.00 98.50 104 GLN A N 1
ATOM 773 C CA . GLN A 1 104 ? -14.390 3.448 9.434 1.00 98.50 104 GLN A CA 1
ATOM 774 C C . GLN A 1 104 ? -14.202 4.331 10.669 1.00 98.50 104 GLN A C 1
ATOM 776 O O . GLN A 1 104 ? -14.598 3.926 11.767 1.00 98.50 104 GLN A O 1
ATOM 781 N N . ALA A 1 105 ? -13.622 5.522 10.511 1.00 98.56 105 ALA A N 1
ATOM 782 C CA . ALA A 1 105 ? -13.472 6.479 11.600 1.00 98.56 105 ALA A CA 1
ATOM 783 C C . ALA A 1 105 ? -14.847 6.905 12.136 1.00 98.56 105 ALA A C 1
ATOM 785 O O . ALA A 1 105 ? -15.101 6.768 13.334 1.00 98.56 105 ALA A O 1
ATOM 786 N N . ALA A 1 106 ? -15.772 7.283 11.248 1.00 98.44 106 ALA A N 1
ATOM 787 C CA . ALA A 1 106 ? -17.140 7.643 11.621 1.00 98.44 106 ALA A CA 1
ATOM 788 C C . ALA A 1 106 ? -17.882 6.485 12.315 1.00 98.44 106 ALA A C 1
ATOM 790 O O . ALA A 1 106 ? -18.524 6.672 13.351 1.00 98.44 106 ALA A O 1
ATOM 791 N N . SER A 1 107 ? -17.754 5.258 11.796 1.00 98.50 107 SER A N 1
ATOM 792 C CA . SER A 1 107 ? -18.341 4.076 12.437 1.00 98.50 107 SER A CA 1
ATOM 793 C C . SER A 1 107 ? -17.741 3.809 13.819 1.00 98.50 107 SER A C 1
ATOM 795 O O . SER A 1 107 ? -18.454 3.353 14.713 1.00 98.50 107 SER A O 1
ATOM 797 N N . THR A 1 108 ? -16.447 4.065 14.009 1.00 98.44 108 THR A N 1
ATOM 798 C CA . THR A 1 108 ? -15.769 3.874 15.297 1.00 98.44 108 THR A CA 1
ATOM 799 C C . THR A 1 108 ? -16.254 4.889 16.328 1.00 98.44 108 THR A C 1
ATOM 801 O O . THR A 1 108 ? -16.522 4.512 17.468 1.00 98.44 108 THR A O 1
ATOM 804 N N . GLU A 1 109 ? -16.435 6.151 15.931 1.00 98.56 109 GLU A N 1
ATOM 805 C CA . GLU A 1 109 ? -17.028 7.188 16.784 1.00 98.56 109 GLU A CA 1
ATOM 806 C C . GLU A 1 109 ? -18.458 6.827 17.199 1.00 98.56 109 GLU A C 1
ATOM 808 O O . GLU A 1 109 ? -18.812 6.941 18.373 1.00 98.56 109 GLU A O 1
ATOM 813 N N . GLN A 1 110 ? -19.266 6.309 16.269 1.00 98.50 110 GLN A N 1
ATOM 814 C CA . GLN A 1 110 ? -20.619 5.850 16.581 1.00 98.50 110 GLN A CA 1
ATOM 815 C C . GLN A 1 110 ? -20.614 4.694 17.591 1.00 98.50 110 GLN A C 1
ATOM 817 O O . GLN A 1 110 ? -21.397 4.703 18.540 1.00 98.50 110 GLN A O 1
ATOM 822 N N . VAL A 1 111 ? -19.725 3.712 17.413 1.00 98.56 111 VAL A N 1
ATOM 823 C CA . VAL A 1 111 ? -19.579 2.595 18.358 1.00 98.56 111 VAL A CA 1
ATOM 824 C C . VAL A 1 111 ? -19.166 3.101 19.738 1.00 98.56 111 VAL A C 1
ATOM 826 O O . VAL A 1 111 ? -19.733 2.649 20.732 1.00 98.56 111 VAL A O 1
ATOM 829 N N . ALA A 1 112 ? -18.225 4.045 19.817 1.00 98.44 112 ALA A N 1
ATOM 830 C CA . ALA A 1 112 ? -17.814 4.641 21.084 1.00 98.44 112 ALA A CA 1
ATOM 831 C C . ALA A 1 112 ? -18.998 5.316 21.798 1.00 98.44 112 ALA A C 1
ATOM 833 O O . ALA A 1 112 ? -19.245 5.021 22.966 1.00 98.44 112 ALA A O 1
ATOM 834 N N . ALA A 1 113 ? -19.791 6.114 21.077 1.00 98.44 113 ALA A N 1
ATOM 835 C CA . ALA A 1 113 ? -20.987 6.752 21.626 1.00 98.44 113 ALA A CA 1
ATOM 836 C C . ALA A 1 113 ? -22.027 5.729 22.124 1.00 98.44 113 ALA A C 1
ATOM 838 O O . ALA A 1 113 ? -22.594 5.887 23.202 1.00 98.44 113 ALA A O 1
ATOM 839 N N . THR A 1 114 ? -22.251 4.637 21.384 1.00 98.62 114 THR A N 1
ATOM 840 C CA . THR A 1 114 ? -23.149 3.559 21.832 1.00 98.62 114 THR A CA 1
ATOM 841 C C . THR A 1 114 ? -22.632 2.866 23.095 1.00 98.62 114 THR A C 1
ATOM 843 O O . THR A 1 114 ? -23.418 2.502 23.965 1.00 98.62 114 THR A O 1
ATOM 846 N N . VAL A 1 115 ? -21.318 2.673 23.230 1.00 98.50 115 VAL A N 1
ATOM 847 C CA . VAL A 1 115 ? -20.726 2.082 24.442 1.00 98.50 115 VAL A CA 1
ATOM 848 C C . VAL A 1 115 ? -20.900 3.000 25.655 1.00 98.50 115 VAL A C 1
ATOM 850 O O . VAL A 1 115 ? -21.173 2.508 26.752 1.00 98.50 115 VAL A O 1
ATOM 853 N N . GLU A 1 116 ? -20.782 4.315 25.472 1.00 98.38 116 GLU A N 1
ATOM 854 C CA . GLU A 1 116 ? -21.061 5.302 26.523 1.00 98.38 116 GLU A CA 1
ATOM 855 C C . GLU A 1 116 ? -22.528 5.233 26.975 1.00 98.38 116 GLU A C 1
ATOM 857 O O . GLU A 1 116 ? -22.787 5.096 28.169 1.00 98.38 116 GLU A O 1
ATOM 862 N N . GLU A 1 117 ? -23.477 5.202 26.035 1.00 98.50 117 GLU A N 1
ATOM 863 C CA . GLU A 1 117 ? -24.912 5.065 26.335 1.00 98.50 117 GLU A CA 1
ATOM 864 C C . GLU A 1 117 ? -25.224 3.756 27.082 1.00 98.50 117 GLU A C 1
ATOM 866 O O . GLU A 1 117 ? -25.948 3.746 28.078 1.00 98.50 117 GLU A O 1
ATOM 871 N N . VAL A 1 118 ? -24.630 2.636 26.657 1.00 98.50 118 VAL A N 1
ATOM 872 C CA . VAL A 1 118 ? -24.783 1.344 27.348 1.00 98.50 118 VAL A CA 1
ATOM 873 C C . VAL A 1 118 ? -24.237 1.404 28.775 1.00 98.50 118 VAL A C 1
ATOM 875 O O . VAL A 1 118 ? -24.820 0.799 29.676 1.00 98.50 118 VAL A O 1
ATOM 878 N N . THR A 1 119 ? -23.137 2.126 28.990 1.00 98.44 119 THR A N 1
ATOM 879 C CA . THR A 1 119 ? -22.549 2.308 30.323 1.00 98.44 119 THR A CA 1
ATOM 880 C C . THR A 1 119 ? -23.488 3.113 31.221 1.00 98.44 119 THR A C 1
ATOM 882 O O . THR A 1 119 ? -23.764 2.685 32.339 1.00 98.44 119 THR A O 1
ATOM 885 N N . GLU A 1 120 ? -24.059 4.207 30.714 1.00 98.50 120 GLU A N 1
ATOM 886 C CA . GLU A 1 120 ? -25.034 5.022 31.450 1.00 98.50 120 GLU A CA 1
ATOM 887 C C . GLU A 1 120 ? -26.288 4.215 31.827 1.00 98.50 120 GLU A C 1
ATOM 889 O O . GLU A 1 120 ? -26.738 4.243 32.975 1.00 98.50 120 GLU A O 1
ATOM 894 N N . ILE A 1 121 ? -26.813 3.411 30.896 1.00 98.44 121 ILE A N 1
ATOM 895 C CA . ILE A 1 121 ? -27.945 2.510 31.161 1.00 98.44 121 ILE A CA 1
ATOM 896 C C . ILE A 1 121 ? -27.582 1.463 32.224 1.00 98.44 121 ILE A C 1
ATOM 898 O O . ILE A 1 121 ? -28.405 1.139 33.084 1.00 98.44 121 ILE A O 1
ATOM 902 N N . ALA A 1 122 ? -26.370 0.908 32.180 1.00 98.44 122 ALA A N 1
ATOM 903 C CA . ALA A 1 122 ? -25.917 -0.071 33.164 1.00 98.44 122 ALA A CA 1
ATOM 904 C C . ALA A 1 122 ? -25.819 0.536 34.574 1.00 98.44 122 ALA A C 1
ATOM 906 O O . ALA A 1 122 ? -26.264 -0.098 35.535 1.00 98.44 122 ALA A O 1
ATOM 907 N N . ASP A 1 123 ? -25.308 1.763 34.690 1.00 98.38 123 ASP A N 1
ATOM 908 C CA . ASP A 1 123 ? -25.238 2.498 35.955 1.00 98.38 123 ASP A CA 1
ATOM 909 C C . ASP A 1 123 ? -26.638 2.801 36.510 1.00 98.38 123 ASP A C 1
ATOM 911 O O . ASP A 1 123 ? -26.897 2.579 37.699 1.00 98.38 123 ASP A O 1
ATOM 915 N N . GLN A 1 124 ? -27.575 3.220 35.652 1.00 98.50 124 GLN A N 1
ATOM 916 C CA . GLN A 1 124 ? -28.969 3.437 36.048 1.00 98.50 124 GLN A CA 1
ATOM 917 C C . GLN A 1 124 ? -29.625 2.140 36.540 1.00 98.50 124 GLN A C 1
ATOM 919 O O . GLN A 1 124 ? -30.228 2.117 37.612 1.00 98.50 124 GLN A O 1
ATOM 924 N N . ASN A 1 125 ? -29.446 1.033 35.815 1.00 98.44 125 ASN A N 1
ATOM 925 C CA . ASN A 1 125 ? -29.973 -0.271 36.220 1.00 98.44 125 ASN A CA 1
ATOM 926 C C . ASN A 1 125 ? -29.403 -0.733 37.572 1.00 98.44 125 ASN A C 1
ATOM 928 O O . ASN A 1 125 ? -30.120 -1.333 38.375 1.00 98.44 125 ASN A O 1
ATOM 932 N N . ALA A 1 126 ? -28.122 -0.465 37.843 1.00 98.31 126 ALA A N 1
ATOM 933 C CA . ALA A 1 126 ? -27.505 -0.778 39.129 1.00 98.31 126 ALA A CA 1
ATOM 934 C C . ALA A 1 126 ? -28.108 0.060 40.271 1.00 98.31 126 ALA A C 1
ATOM 936 O O . ALA A 1 126 ? -28.377 -0.473 41.354 1.00 98.31 126 ALA A O 1
ATOM 937 N N . ALA A 1 127 ? -28.365 1.349 40.027 1.00 98.19 127 ALA A N 1
ATOM 938 C CA . ALA A 1 127 ? -29.047 2.223 40.978 1.00 98.19 127 ALA A CA 1
ATOM 939 C C . ALA A 1 127 ? -30.486 1.753 41.253 1.00 98.19 127 ALA A C 1
ATOM 941 O O . ALA A 1 127 ? -30.884 1.643 42.416 1.00 98.19 127 ALA A O 1
ATOM 942 N N . ASP A 1 128 ? -31.234 1.394 40.209 1.00 98.38 128 ASP A N 1
ATOM 943 C CA . ASP A 1 128 ? -32.603 0.887 40.324 1.00 98.38 128 ASP A CA 1
ATOM 944 C C . ASP A 1 128 ? -32.649 -0.433 41.102 1.00 98.38 128 ASP A C 1
ATOM 946 O O . ASP A 1 128 ? -33.467 -0.592 42.009 1.00 98.38 128 ASP A O 1
ATOM 950 N N . ALA A 1 129 ? -31.731 -1.364 40.824 1.00 98.31 129 ALA A N 1
ATOM 951 C CA . ALA A 1 129 ? -31.624 -2.624 41.559 1.00 98.31 129 ALA A CA 1
ATOM 952 C C . ALA A 1 129 ? -31.337 -2.403 43.056 1.00 98.31 129 ALA A C 1
ATOM 954 O O . ALA A 1 129 ? -31.927 -3.075 43.906 1.00 98.31 129 ALA A O 1
ATOM 955 N N . SER A 1 130 ? -30.477 -1.435 43.387 1.00 97.94 130 SER A N 1
ATOM 956 C CA . SER A 1 130 ? -30.217 -1.028 44.773 1.00 97.94 130 SER A CA 1
ATOM 957 C C . SER A 1 130 ? -31.478 -0.464 45.440 1.00 97.94 130 SER A C 1
ATOM 959 O O . SER A 1 130 ? -31.833 -0.868 46.550 1.00 97.94 130 SER A O 1
ATOM 961 N N . GLY A 1 131 ? -32.216 0.400 44.734 1.00 98.19 131 GLY A N 1
ATOM 962 C CA . GLY A 1 131 ? -33.492 0.946 45.202 1.00 98.19 131 GLY A CA 1
ATOM 963 C C . GLY A 1 131 ? -34.548 -0.135 45.451 1.00 98.19 131 GLY A C 1
ATOM 964 O O . GLY A 1 131 ? -35.215 -0.124 46.487 1.00 98.19 131 GLY A O 1
ATOM 965 N N . VAL A 1 132 ? -34.657 -1.113 44.550 1.00 98.38 132 VAL A N 1
ATOM 966 C CA . VAL A 1 132 ? -35.548 -2.271 44.712 1.00 98.38 132 VAL A CA 1
ATOM 967 C C . VAL A 1 132 ? -35.145 -3.109 45.926 1.00 98.38 132 VAL A C 1
ATOM 969 O O . VAL A 1 132 ? -36.015 -3.480 46.711 1.00 98.38 132 VAL A O 1
ATOM 972 N N . SER A 1 133 ? -33.851 -3.374 46.128 1.00 98.31 133 SER A N 1
ATOM 973 C CA . SER A 1 133 ? -33.371 -4.118 47.301 1.00 98.31 133 SER A CA 1
ATOM 974 C C . SER A 1 133 ? -33.767 -3.426 48.607 1.00 98.31 133 SER A C 1
ATOM 976 O O . SER A 1 133 ? -34.316 -4.067 49.502 1.00 98.31 133 SER A O 1
ATOM 978 N N . ALA A 1 134 ? -33.569 -2.107 48.694 1.00 98.00 134 ALA A N 1
ATOM 979 C CA . ALA A 1 134 ? -33.970 -1.322 49.860 1.00 98.00 134 ALA A CA 1
ATOM 980 C C . ALA A 1 134 ? -35.493 -1.361 50.094 1.00 98.00 134 ALA A C 1
ATOM 982 O O . ALA A 1 134 ? -35.950 -1.508 51.229 1.00 98.00 134 ALA A O 1
ATOM 983 N N . ALA A 1 135 ? -36.294 -1.288 49.026 1.00 98.25 135 ALA A N 1
ATOM 984 C CA . ALA A 1 135 ? -37.748 -1.403 49.122 1.00 98.25 135 ALA A CA 1
ATOM 985 C C . ALA A 1 135 ? -38.190 -2.789 49.629 1.00 98.25 135 ALA A C 1
ATOM 987 O O . ALA A 1 135 ? -39.104 -2.878 50.449 1.00 98.25 135 ALA A O 1
ATOM 988 N N . VAL A 1 136 ? -37.525 -3.863 49.190 1.00 98.31 136 VAL A N 1
ATOM 989 C CA . VAL A 1 136 ? -37.780 -5.238 49.657 1.00 98.31 136 VAL A CA 1
ATOM 990 C C . VAL A 1 136 ? -37.425 -5.402 51.138 1.00 98.31 136 VAL A C 1
ATOM 992 O O . VAL A 1 136 ? -38.180 -6.035 51.882 1.00 98.31 136 VAL A O 1
ATOM 995 N N . GLU A 1 137 ? -36.319 -4.814 51.599 1.00 98.00 137 GLU A N 1
ATOM 996 C CA . GLU A 1 137 ? -35.948 -4.809 53.021 1.00 98.00 137 GLU A CA 1
ATOM 997 C C . GLU A 1 137 ? -37.007 -4.098 53.873 1.00 98.00 137 GLU A C 1
ATOM 999 O O . GLU A 1 137 ? -37.481 -4.651 54.870 1.00 98.00 137 GLU A O 1
ATOM 1004 N N . GLN A 1 138 ? -37.448 -2.912 53.444 1.00 98.00 138 GLN A N 1
ATOM 1005 C CA . GLN A 1 138 ? -38.506 -2.169 54.125 1.00 98.00 138 GLN A CA 1
ATOM 1006 C C . GLN A 1 138 ? -39.825 -2.951 54.140 1.00 98.00 138 GLN A C 1
ATOM 1008 O O . GLN A 1 138 ? -40.473 -3.053 55.181 1.00 98.00 138 GLN A O 1
ATOM 1013 N N . GLN A 1 139 ? -40.206 -3.551 53.011 1.00 97.88 139 GLN A N 1
ATOM 1014 C CA . GLN A 1 139 ? -41.413 -4.367 52.913 1.00 97.88 139 GLN A CA 1
ATOM 1015 C C . GLN A 1 139 ? -41.359 -5.572 53.859 1.00 97.88 139 GLN A C 1
ATOM 1017 O O . GLN A 1 139 ? -42.350 -5.874 54.520 1.00 97.88 139 GLN A O 1
ATOM 1022 N N . THR A 1 140 ? -40.204 -6.231 53.973 1.00 98.00 140 THR A N 1
ATOM 1023 C CA . THR A 1 140 ? -39.999 -7.358 54.896 1.00 98.00 140 THR A CA 1
ATOM 1024 C C . THR A 1 140 ? -40.173 -6.931 56.355 1.00 98.00 140 THR A C 1
ATOM 1026 O O . THR A 1 140 ? -40.817 -7.640 57.137 1.00 98.00 140 THR A O 1
ATOM 1029 N N . ALA A 1 141 ? -39.654 -5.755 56.724 1.00 97.50 141 ALA A N 1
ATOM 1030 C CA . ALA A 1 141 ? -39.841 -5.193 58.059 1.00 97.50 141 ALA A CA 1
ATOM 1031 C C . ALA A 1 141 ? -41.325 -4.910 58.349 1.00 97.50 141 ALA A C 1
ATOM 1033 O O . ALA A 1 141 ? -41.843 -5.357 59.370 1.00 97.50 141 ALA A O 1
ATOM 1034 N N . THR A 1 142 ? -42.035 -4.260 57.420 1.00 98.12 142 THR A N 1
ATOM 1035 C CA . THR A 1 142 ? -43.475 -3.985 57.558 1.00 98.12 142 THR A CA 1
ATOM 1036 C C . THR A 1 142 ? -44.299 -5.268 57.659 1.00 98.12 142 THR A C 1
ATOM 1038 O O . THR A 1 142 ? -45.187 -5.361 58.499 1.00 98.12 142 THR A O 1
ATOM 1041 N N . VAL A 1 143 ? -44.003 -6.289 56.849 1.00 98.00 143 VAL A N 1
ATOM 1042 C CA . VAL A 1 143 ? -44.677 -7.596 56.942 1.00 98.00 143 VAL A CA 1
ATOM 1043 C C . VAL A 1 143 ? -44.456 -8.242 58.313 1.00 98.00 143 VAL A C 1
ATOM 1045 O O . VAL A 1 143 ? -45.394 -8.806 58.872 1.00 98.00 143 VAL A O 1
ATOM 1048 N N . SER A 1 144 ? -43.252 -8.129 58.881 1.00 97.56 144 SER A N 1
ATOM 1049 C CA . SER A 1 144 ? -42.957 -8.665 60.218 1.00 97.56 144 SER A CA 1
ATOM 1050 C C . SER A 1 144 ? -43.739 -7.932 61.314 1.00 97.56 144 SER A C 1
ATOM 1052 O O . SER A 1 144 ? -44.284 -8.567 62.213 1.00 97.56 144 SER A O 1
ATOM 1054 N N . GLU A 1 145 ? -43.854 -6.607 61.215 1.00 97.69 145 GLU A N 1
ATOM 1055 C CA . GLU A 1 145 ? -44.646 -5.786 62.140 1.00 97.69 145 GLU A CA 1
ATOM 1056 C C . GLU 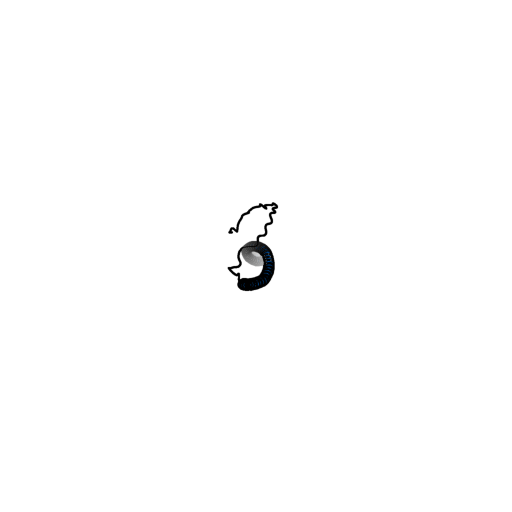A 1 145 ? -46.149 -6.099 62.046 1.00 97.69 145 GLU A C 1
ATOM 1058 O O . GLU A 1 145 ? -46.836 -6.222 63.063 1.00 97.69 145 GLU A O 1
ATOM 1063 N N . VAL A 1 146 ? -46.662 -6.306 60.828 1.00 98.06 146 VAL A N 1
ATOM 1064 C CA . VAL A 1 146 ? -48.047 -6.741 60.595 1.00 98.06 146 VAL A CA 1
ATOM 1065 C C . VAL A 1 146 ? -48.299 -8.116 61.209 1.00 98.06 146 VAL A C 1
ATOM 1067 O O . VAL A 1 146 ? -49.323 -8.302 61.865 1.00 98.06 146 VAL A O 1
ATOM 1070 N N . ALA A 1 147 ? -47.380 -9.069 61.032 1.00 97.56 147 ALA A N 1
ATOM 1071 C CA . ALA A 1 147 ? -47.495 -10.399 61.627 1.00 97.56 147 ALA A CA 1
ATOM 1072 C C . ALA A 1 147 ? -47.545 -10.327 63.163 1.00 97.56 147 ALA A C 1
ATOM 1074 O O . ALA A 1 147 ? -48.441 -10.905 63.771 1.00 97.56 147 ALA A O 1
ATOM 1075 N N . GLN A 1 148 ? -46.656 -9.540 63.775 1.00 97.50 148 GLN A N 1
ATOM 1076 C CA . GLN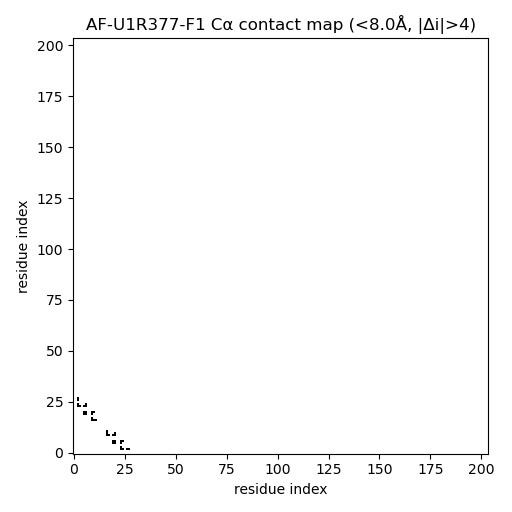 A 1 148 ? -46.625 -9.333 65.225 1.00 97.50 148 GLN A CA 1
ATOM 1077 C C . GLN A 1 148 ? -47.906 -8.658 65.743 1.00 97.50 148 GLN A C 1
ATOM 1079 O O . GLN A 1 148 ? -48.471 -9.069 66.751 1.00 97.50 148 GLN A O 1
ATOM 1084 N N . THR A 1 149 ? -48.433 -7.677 65.008 1.00 97.75 149 THR A N 1
ATOM 1085 C CA . THR A 1 149 ? -49.717 -7.042 65.341 1.00 97.75 149 THR A CA 1
ATOM 1086 C C . THR A 1 149 ? -50.882 -8.033 65.243 1.00 97.75 149 THR A C 1
ATOM 1088 O O . THR A 1 149 ? -51.806 -7.988 66.055 1.00 97.75 149 THR A O 1
ATOM 1091 N N . ALA A 1 150 ? -50.867 -8.929 64.254 1.00 97.31 150 ALA A N 1
ATOM 1092 C CA . ALA A 1 150 ? -51.892 -9.956 64.100 1.00 97.31 150 ALA A CA 1
ATOM 1093 C C . ALA A 1 150 ? -51.859 -10.979 65.250 1.00 97.31 150 ALA A C 1
ATOM 1095 O O . ALA A 1 150 ? -52.924 -11.362 65.737 1.00 97.31 150 ALA A O 1
ATOM 1096 N N . GLU A 1 151 ? -50.667 -11.371 65.712 1.00 97.19 151 GLU A N 1
ATOM 1097 C CA . GLU A 1 151 ? -50.477 -12.200 66.913 1.00 97.19 151 GLU A CA 1
ATOM 1098 C C . GLU A 1 151 ? -51.022 -11.496 68.165 1.00 97.19 151 GLU A C 1
ATOM 1100 O O . GLU A 1 151 ? -51.876 -12.053 68.854 1.00 97.19 151 GLU A O 1
ATOM 1105 N N . ASP A 1 152 ? -50.651 -10.232 68.391 1.00 97.00 152 ASP A N 1
ATOM 1106 C CA . ASP A 1 152 ? -51.159 -9.424 69.509 1.00 97.00 152 ASP A CA 1
ATOM 1107 C C . ASP A 1 152 ? -52.697 -9.325 69.511 1.00 97.00 152 ASP A C 1
ATOM 1109 O O . ASP A 1 152 ? -53.347 -9.380 70.560 1.00 97.00 152 ASP A O 1
ATOM 1113 N N . VAL A 1 153 ? -53.310 -9.146 68.335 1.00 97.31 153 VAL A N 1
ATOM 1114 C CA . VAL A 1 153 ? -54.773 -9.097 68.184 1.00 97.31 153 VAL A CA 1
ATOM 1115 C C . VAL A 1 153 ? -55.405 -10.459 68.475 1.00 97.31 153 VAL A C 1
ATOM 1117 O O . VAL A 1 153 ? -56.452 -10.507 69.130 1.00 97.31 153 VAL A O 1
ATOM 1120 N N . ALA A 1 154 ? -54.793 -11.555 68.024 1.00 96.56 154 ALA A N 1
ATOM 1121 C CA . ALA A 1 154 ? -55.263 -12.907 68.307 1.00 96.56 154 ALA A CA 1
ATOM 1122 C C . ALA A 1 154 ? -55.227 -13.205 69.816 1.00 96.56 154 ALA A C 1
ATOM 1124 O O . ALA A 1 154 ? -56.243 -13.633 70.368 1.00 96.56 154 ALA A O 1
ATOM 1125 N N . ASP A 1 155 ? -54.126 -12.874 70.494 1.00 96.19 155 ASP A N 1
ATOM 1126 C CA . ASP A 1 155 ? -53.960 -13.051 71.941 1.00 96.19 155 ASP A CA 1
ATOM 1127 C C . ASP A 1 155 ? -54.983 -12.236 72.741 1.00 96.19 155 ASP A C 1
ATOM 1129 O O . ASP A 1 155 ? -55.643 -12.751 73.649 1.00 96.19 155 ASP A O 1
ATOM 1133 N N . ARG A 1 156 ? -55.189 -10.962 72.375 1.00 96.56 156 ARG A N 1
ATOM 1134 C CA . ARG A 1 156 ? -56.218 -10.111 73.001 1.00 96.56 156 ARG A CA 1
ATOM 1135 C C . ARG A 1 156 ? -57.621 -10.667 72.789 1.00 96.56 156 ARG A C 1
ATOM 1137 O O . ARG A 1 156 ? -58.434 -10.622 73.708 1.00 96.56 156 ARG A O 1
ATOM 1144 N N . THR A 1 157 ? -57.911 -11.190 71.601 1.00 97.06 157 THR A N 1
ATOM 1145 C CA . THR A 1 157 ? -59.219 -11.777 71.292 1.00 97.06 157 THR A CA 1
ATOM 1146 C C . THR A 1 157 ? -59.456 -13.063 72.086 1.00 97.06 157 THR A C 1
ATOM 1148 O O . THR A 1 157 ? -60.554 -13.254 72.607 1.00 97.06 157 THR A O 1
ATOM 1151 N N . ALA A 1 158 ? -58.432 -13.906 72.257 1.00 93.69 158 ALA A N 1
ATOM 1152 C CA . ALA A 1 158 ? -58.495 -15.088 73.115 1.00 93.69 158 ALA A CA 1
ATOM 1153 C C . ALA A 1 158 ? -58.737 -14.712 74.589 1.00 93.69 158 ALA A C 1
ATOM 1155 O O . ALA A 1 158 ? -59.645 -15.247 75.220 1.00 93.69 158 ALA A O 1
ATOM 1156 N N . GLY A 1 159 ? -58.010 -13.719 75.113 1.00 93.44 159 GLY A N 1
ATOM 1157 C CA . GLY A 1 159 ? -58.217 -13.226 76.479 1.00 93.44 159 GLY A CA 1
ATOM 1158 C C . GLY A 1 159 ? -59.602 -12.602 76.703 1.00 93.44 159 GLY A C 1
ATOM 1159 O O . GLY A 1 159 ? -60.208 -12.782 77.764 1.00 93.44 159 GLY A O 1
ATOM 1160 N N . LEU A 1 160 ? -60.146 -11.899 75.701 1.00 93.62 160 LEU A N 1
ATOM 1161 C CA . LEU A 1 160 ? -61.530 -11.416 75.728 1.00 93.62 160 LEU A CA 1
ATOM 1162 C C . LEU A 1 160 ? -62.528 -12.581 75.764 1.00 93.62 160 LEU A C 1
ATOM 1164 O O . LEU A 1 160 ? -63.471 -12.531 76.551 1.00 93.62 160 LEU A O 1
ATOM 1168 N N . ALA A 1 161 ? -62.313 -13.634 74.971 1.00 89.75 161 ALA A N 1
ATOM 1169 C CA . ALA A 1 161 ? -63.159 -14.827 74.985 1.00 89.75 161 ALA A CA 1
ATOM 1170 C C . ALA A 1 161 ? -63.141 -15.538 76.352 1.00 89.75 161 ALA A C 1
ATOM 1172 O O . ALA A 1 161 ? -64.206 -15.867 76.87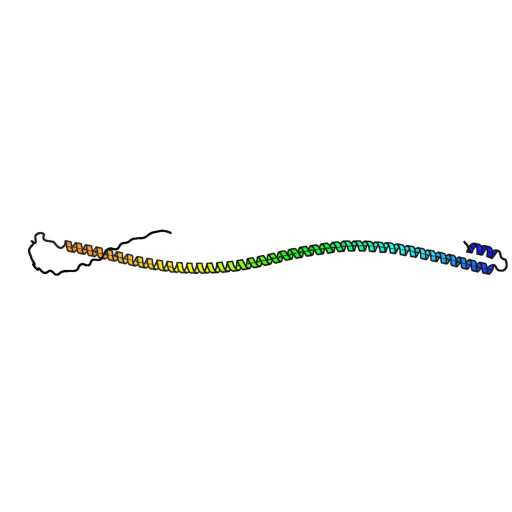3 1.00 89.75 161 ALA A O 1
ATOM 1173 N N . ASP A 1 162 ? -61.968 -15.687 76.976 1.00 90.94 162 ASP A N 1
ATOM 1174 C CA . ASP A 1 162 ? -61.827 -16.246 78.330 1.00 90.94 162 ASP A CA 1
ATOM 1175 C C . ASP A 1 162 ? -62.518 -15.384 79.394 1.00 90.94 162 ASP A C 1
ATOM 1177 O O . ASP A 1 162 ? -63.109 -15.897 80.346 1.00 90.94 162 ASP A O 1
ATOM 1181 N N . THR A 1 163 ? -62.455 -14.059 79.248 1.00 89.75 163 THR A N 1
ATOM 1182 C CA . THR A 1 163 ? -63.144 -13.129 80.154 1.00 89.75 163 THR A CA 1
ATOM 1183 C C . THR A 1 163 ? -64.657 -13.269 80.017 1.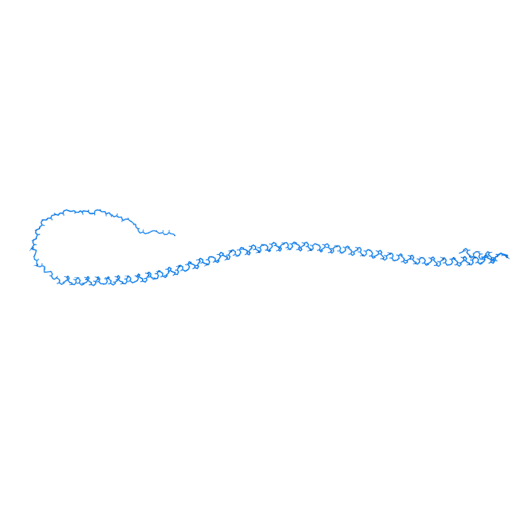00 89.75 163 THR A C 1
ATOM 1185 O O . THR A 1 163 ? -65.351 -13.362 81.023 1.00 89.75 163 THR A O 1
ATOM 1188 N N . VAL A 1 164 ? -65.176 -13.341 78.787 1.00 90.25 164 VAL A N 1
ATOM 1189 C CA . VAL A 1 164 ? -66.605 -13.566 78.519 1.00 90.25 164 VAL A CA 1
ATOM 1190 C C . VAL A 1 164 ? -67.063 -14.926 79.056 1.00 90.25 164 VAL A C 1
ATOM 1192 O O . VAL A 1 164 ? -68.144 -15.007 79.628 1.00 90.25 164 VAL A O 1
ATOM 1195 N N . ALA A 1 165 ? -66.244 -15.975 78.946 1.00 86.06 165 ALA A N 1
ATOM 1196 C CA . ALA A 1 165 ? -66.567 -17.305 79.467 1.00 86.06 165 ALA A CA 1
ATOM 1197 C C . ALA A 1 165 ? -66.659 -17.364 81.006 1.00 86.06 165 ALA A C 1
ATOM 1199 O O . ALA A 1 165 ? -67.363 -18.217 81.540 1.00 86.06 165 ALA A O 1
ATOM 1200 N N . GLN A 1 166 ? -65.971 -16.466 81.720 1.00 84.94 166 GLN A N 1
ATOM 1201 C CA . GLN A 1 166 ? -66.059 -16.344 83.182 1.00 84.94 166 GLN A CA 1
ATOM 1202 C C . GLN A 1 166 ? -67.330 -15.637 83.659 1.00 84.94 166 GLN A C 1
ATOM 1204 O O . GLN A 1 166 ? -67.672 -15.731 84.838 1.00 84.94 166 GLN A O 1
ATOM 1209 N N . PHE A 1 167 ? -68.030 -14.923 82.777 1.00 82.56 167 PHE A N 1
ATOM 1210 C CA . PHE A 1 167 ? -69.347 -14.402 83.108 1.00 82.56 167 PHE A CA 1
ATOM 1211 C C . PHE A 1 167 ? -70.354 -15.556 83.067 1.00 82.56 167 PHE A C 1
ATOM 1213 O O . PHE A 1 167 ? -70.906 -15.886 82.019 1.00 82.56 167 PHE A O 1
ATOM 1220 N N . GLU A 1 168 ? -70.595 -16.173 84.226 1.00 64.50 168 GLU A N 1
ATOM 1221 C CA . GLU A 1 168 ? -71.748 -17.050 84.428 1.00 64.50 168 GLU A CA 1
ATOM 1222 C C . GLU A 1 168 ? -73.025 -16.226 84.238 1.00 64.50 168 GLU A C 1
ATOM 1224 O O . GLU A 1 168 ? -73.387 -15.380 85.058 1.00 64.50 168 GLU A O 1
ATOM 1229 N N . VAL A 1 169 ? -73.700 -16.460 83.114 1.00 63.09 169 VAL A N 1
ATOM 1230 C CA . VAL A 1 169 ? -75.061 -15.981 82.899 1.00 63.09 169 VAL A CA 1
ATOM 1231 C C . VAL A 1 169 ? -75.976 -16.979 83.585 1.00 63.09 169 VAL A C 1
ATOM 1233 O O . VAL A 1 169 ? -76.189 -18.076 83.073 1.00 63.09 169 VAL A O 1
ATOM 1236 N N . ASP A 1 170 ? -76.487 -16.597 84.752 1.00 47.12 170 ASP A N 1
ATOM 1237 C CA . ASP A 1 170 ? -77.561 -17.313 85.431 1.00 47.12 170 ASP A CA 1
ATOM 1238 C C . ASP A 1 170 ? -78.746 -17.448 84.451 1.00 47.12 170 ASP A C 1
ATOM 1240 O O . ASP A 1 170 ? -79.344 -16.428 84.085 1.00 47.12 170 ASP A O 1
ATOM 1244 N N . PRO A 1 171 ? -79.107 -18.663 83.989 1.00 54.72 171 PRO A N 1
ATOM 1245 C CA . PRO A 1 171 ? -80.240 -18.844 83.082 1.00 54.72 171 PRO A CA 1
ATOM 1246 C C . PRO A 1 171 ? -81.595 -18.561 83.759 1.00 54.72 171 PRO A C 1
ATOM 1248 O O . PRO A 1 171 ? -82.618 -18.579 83.079 1.00 54.72 171 PRO A O 1
ATOM 1251 N N . ASP A 1 172 ? -81.593 -18.252 85.062 1.00 48.88 172 ASP A N 1
ATOM 1252 C CA . ASP A 1 172 ? -82.765 -17.974 85.896 1.00 48.88 172 ASP A CA 1
ATOM 1253 C C . ASP A 1 172 ? -82.773 -16.547 86.498 1.00 48.88 172 ASP A C 1
ATOM 1255 O O . ASP A 1 172 ? -83.384 -16.318 87.543 1.00 48.88 172 ASP A O 1
ATOM 1259 N N . THR A 1 173 ? -82.148 -15.547 85.853 1.00 46.81 173 THR A N 1
ATOM 1260 C CA . THR A 1 173 ? -82.503 -14.140 86.143 1.00 46.81 173 THR A CA 1
ATOM 1261 C C . THR A 1 173 ? -83.560 -13.658 85.161 1.00 46.81 173 THR A C 1
ATOM 1263 O O . THR A 1 173 ? -83.286 -13.206 84.050 1.00 46.81 173 THR A O 1
ATOM 1266 N N . ASP A 1 174 ? -84.786 -13.822 85.636 1.00 42.72 174 ASP A N 1
ATOM 1267 C CA . ASP A 1 174 ? -86.057 -13.428 85.061 1.00 42.72 174 ASP A CA 1
ATOM 1268 C C . ASP A 1 174 ? -86.039 -12.049 84.385 1.00 42.72 174 ASP A C 1
ATOM 1270 O O . ASP A 1 174 ? -85.486 -11.052 84.863 1.00 42.72 174 ASP A O 1
ATOM 1274 N N . ALA A 1 175 ? -86.737 -12.014 83.262 1.00 50.62 175 ALA A N 1
ATOM 1275 C CA . ALA A 1 175 ? -87.101 -10.820 82.550 1.00 50.62 175 ALA A CA 1
ATOM 1276 C C . ALA A 1 175 ? -87.999 -9.938 83.429 1.00 50.62 175 ALA A C 1
ATOM 1278 O O . ALA A 1 175 ? -89.194 -10.180 83.499 1.00 50.62 175 ALA A O 1
ATOM 1279 N N . ALA A 1 176 ? -87.472 -8.874 84.042 1.00 48.03 176 ALA A N 1
ATOM 1280 C CA . ALA A 1 176 ? -88.278 -7.702 84.409 1.00 48.03 176 ALA A CA 1
ATOM 1281 C C . ALA A 1 176 ? -87.430 -6.545 84.958 1.00 48.03 176 ALA A C 1
ATOM 1283 O O . ALA A 1 176 ? -87.234 -6.413 86.162 1.00 48.03 176 ALA A O 1
ATOM 1284 N N . ALA A 1 177 ? -87.048 -5.614 84.088 1.00 39.72 177 ALA A N 1
ATOM 1285 C CA . ALA A 1 177 ? -87.003 -4.203 84.462 1.00 39.72 177 ALA A CA 1
ATOM 1286 C C . ALA A 1 177 ? -87.244 -3.355 83.211 1.00 39.72 177 ALA A C 1
ATOM 1288 O O . ALA A 1 177 ? -86.347 -3.099 82.412 1.00 39.72 177 ALA A O 1
ATOM 1289 N N . ALA A 1 178 ? -88.506 -2.973 83.036 1.00 48.16 178 ALA A N 1
ATOM 1290 C CA . ALA A 1 178 ? -88.939 -2.000 82.054 1.00 48.16 178 ALA A CA 1
ATOM 1291 C C . ALA A 1 178 ? -88.246 -0.649 82.287 1.00 48.16 178 ALA A C 1
ATOM 1293 O O . ALA A 1 178 ? -88.285 -0.116 83.395 1.00 48.16 178 ALA A O 1
ATOM 1294 N N . VAL A 1 179 ? -87.703 -0.064 81.220 1.00 44.34 179 VAL A N 1
ATOM 1295 C CA . VAL A 1 179 ? -87.620 1.391 81.080 1.00 44.34 179 VAL A CA 1
ATOM 1296 C C . VAL A 1 179 ? -88.312 1.751 79.773 1.00 44.34 179 VAL A C 1
ATOM 1298 O O . VAL A 1 179 ? -87.782 1.569 78.680 1.00 44.34 179 VAL A O 1
ATOM 1301 N N . ASP A 1 180 ? -89.552 2.196 79.939 1.00 49.59 180 ASP A N 1
ATOM 1302 C CA . ASP A 1 180 ? -90.280 3.051 79.014 1.00 49.59 180 ASP A CA 1
ATOM 1303 C C . ASP A 1 180 ? -89.561 4.400 78.929 1.00 49.59 180 ASP A C 1
ATOM 1305 O O . ASP A 1 180 ? -89.472 5.101 79.934 1.00 49.59 180 ASP A O 1
ATOM 1309 N N . THR A 1 181 ? -89.075 4.761 77.743 1.00 46.28 181 THR A N 1
ATOM 1310 C CA . THR A 1 181 ? -89.104 6.152 77.284 1.00 46.28 181 THR A CA 1
ATOM 1311 C C . THR A 1 181 ? -89.291 6.170 75.776 1.00 46.28 181 THR A C 1
ATOM 1313 O O . THR A 1 181 ? -88.381 5.892 74.995 1.00 46.28 181 THR A O 1
ATOM 1316 N N . THR A 1 182 ? -90.511 6.522 75.405 1.00 47.34 182 THR A N 1
ATOM 1317 C CA . THR A 1 182 ? -90.869 7.161 74.143 1.00 47.34 182 THR A CA 1
ATOM 1318 C C . THR A 1 182 ? -90.002 8.413 73.953 1.00 47.34 182 THR A C 1
ATOM 1320 O O . THR A 1 182 ? -90.162 9.348 74.729 1.00 47.34 182 THR A O 1
ATOM 1323 N N . ASP A 1 183 ? -89.107 8.454 72.963 1.00 41.88 183 ASP A N 1
ATOM 1324 C CA . ASP A 1 183 ? -88.916 9.668 72.156 1.00 41.88 183 ASP A CA 1
ATOM 1325 C C . ASP A 1 183 ? -88.156 9.368 70.858 1.00 41.88 183 ASP A C 1
ATOM 1327 O O . ASP A 1 183 ? -87.048 8.829 70.849 1.00 41.88 183 ASP A O 1
ATOM 1331 N N . GLU A 1 184 ? -88.797 9.720 69.754 1.00 48.31 184 GLU A N 1
ATOM 1332 C CA . GLU A 1 184 ? -88.254 9.724 68.403 1.00 48.31 184 GLU A CA 1
ATOM 1333 C C . GLU A 1 184 ? -87.540 11.071 68.198 1.00 48.31 184 GLU A C 1
ATOM 1335 O O . GLU A 1 184 ? -88.070 12.114 68.586 1.00 48.31 184 GLU A O 1
ATOM 1340 N N . PRO A 1 185 ? -86.369 11.106 67.544 1.00 51.97 185 PRO A N 1
ATOM 1341 C CA . PRO A 1 185 ? -86.347 11.959 66.363 1.00 51.97 185 PRO A CA 1
ATOM 1342 C C . PRO A 1 185 ? -85.601 1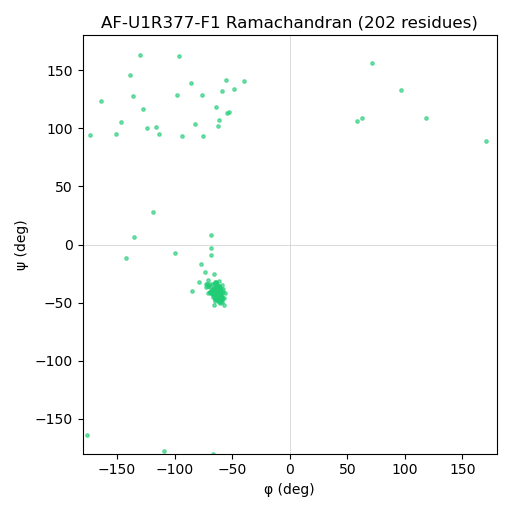1.369 65.163 1.00 51.97 185 PRO A C 1
ATOM 1344 O O . PRO A 1 185 ? -84.579 10.691 65.240 1.00 51.97 185 PRO A O 1
ATOM 1347 N N . THR A 1 186 ? -86.176 11.736 64.030 1.00 56.88 186 THR A N 1
ATOM 1348 C CA . THR A 1 186 ? -85.878 11.490 62.623 1.00 56.88 186 THR A CA 1
ATOM 1349 C C . THR A 1 186 ? -84.476 11.875 62.110 1.00 56.88 186 THR A C 1
ATOM 1351 O O . THR A 1 186 ? -84.036 12.999 62.335 1.00 56.88 186 THR A O 1
ATOM 1354 N N . ALA A 1 187 ? -83.955 11.008 61.218 1.00 44.97 187 ALA A N 1
ATOM 1355 C CA . ALA A 1 187 ? -83.228 11.280 59.952 1.00 44.97 187 ALA A CA 1
ATOM 1356 C C . ALA A 1 187 ? -81.778 11.857 59.991 1.00 44.97 187 ALA A C 1
ATOM 1358 O O . ALA A 1 187 ? -81.421 12.524 60.956 1.00 44.97 187 ALA A O 1
ATOM 1359 N N . PRO A 1 188 ? -80.935 11.674 58.934 1.00 56.22 188 PRO A N 1
ATOM 1360 C CA . PRO A 1 188 ? -81.271 11.202 57.587 1.00 56.22 188 PRO A CA 1
ATOM 1361 C C . PRO A 1 188 ? -80.413 10.059 57.006 1.00 56.22 188 PRO A C 1
ATOM 1363 O O . PRO A 1 188 ? -79.298 9.751 57.416 1.00 56.22 188 PRO A O 1
ATOM 1366 N N . THR A 1 189 ? -81.007 9.480 55.970 1.00 60.66 189 THR A N 1
ATOM 1367 C CA . THR A 1 189 ? -80.447 8.661 54.895 1.00 60.66 189 THR A CA 1
ATOM 1368 C C . THR A 1 189 ? -79.211 9.287 54.249 1.00 60.66 189 THR A C 1
ATOM 1370 O O . THR A 1 189 ? -79.255 10.451 53.852 1.00 60.66 189 THR A O 1
ATOM 1373 N N . ASN A 1 190 ? -78.156 8.491 54.056 1.00 54.69 190 ASN A N 1
ATOM 1374 C CA . ASN A 1 190 ? -77.125 8.783 53.065 1.00 54.69 190 ASN A CA 1
ATOM 1375 C C . ASN A 1 190 ? -77.173 7.707 51.972 1.00 54.69 190 ASN A C 1
ATOM 1377 O O . ASN A 1 190 ? -76.631 6.614 52.132 1.00 54.69 190 ASN A O 1
ATOM 1381 N N . ASP A 1 191 ? -77.893 8.039 50.903 1.00 56.72 191 ASP A N 1
ATOM 1382 C CA . ASP A 1 191 ? -77.786 7.420 49.585 1.00 56.72 191 ASP A CA 1
ATOM 1383 C C . ASP A 1 191 ? -76.518 7.939 48.890 1.00 56.72 191 ASP A C 1
ATOM 1385 O O . ASP A 1 191 ? -76.342 9.152 48.798 1.00 56.72 191 ASP A O 1
ATOM 1389 N N . ALA A 1 192 ? -75.673 7.031 48.387 1.00 51.47 192 ALA A N 1
ATOM 1390 C CA . ALA A 1 192 ? -74.804 7.173 47.199 1.00 51.47 192 ALA A CA 1
ATOM 1391 C C . ALA A 1 192 ? -73.846 5.963 47.172 1.00 51.47 192 ALA A C 1
ATOM 1393 O O . ALA A 1 192 ? -72.890 5.898 47.937 1.00 51.47 192 ALA A O 1
ATOM 1394 N N . GLU A 1 193 ? -74.234 4.855 46.545 1.00 58.84 193 GLU A N 1
ATOM 1395 C CA . GLU A 1 193 ? -74.010 4.480 45.134 1.00 58.84 193 GLU A CA 1
ATOM 1396 C C . GLU A 1 193 ? -72.786 3.554 44.947 1.00 58.84 193 GLU A C 1
ATOM 1398 O O . GLU A 1 193 ? -71.714 3.828 45.485 1.00 58.84 193 GLU A O 1
ATOM 1403 N N . PRO A 1 194 ? -72.923 2.455 44.176 1.00 65.25 194 PRO A N 1
ATOM 1404 C CA . PRO A 1 194 ? -71.834 1.549 43.848 1.00 65.25 194 PRO A CA 1
ATOM 1405 C C . PRO A 1 194 ? -71.253 1.863 42.460 1.00 65.25 194 PRO A C 1
ATOM 1407 O O . PRO A 1 194 ? -71.963 1.871 41.458 1.00 65.25 194 PRO A O 1
ATOM 1410 N N . THR A 1 195 ? -69.939 2.013 42.366 1.00 60.72 195 THR A N 1
ATOM 1411 C CA . THR A 1 195 ? -69.180 1.892 41.110 1.00 60.72 195 THR A CA 1
ATOM 1412 C C . THR A 1 195 ? -68.060 0.881 41.416 1.00 60.72 195 THR A C 1
ATOM 1414 O O . THR A 1 195 ? -67.338 1.036 42.392 1.00 60.72 195 THR A O 1
ATOM 1417 N N . GLY A 1 196 ? -67.950 -0.309 40.806 1.00 51.72 196 GLY A N 1
ATOM 1418 C CA . GLY A 1 196 ? -67.916 -0.600 39.369 1.00 51.72 196 GLY A CA 1
ATOM 1419 C C . GLY A 1 196 ? -66.725 0.158 38.770 1.00 51.72 196 GLY A C 1
ATOM 1420 O O . GLY A 1 196 ? -66.828 1.365 38.646 1.00 51.72 196 GLY A O 1
ATOM 1421 N N . GLN A 1 197 ? -65.576 -0.402 38.379 1.00 65.94 197 GLN A N 1
ATOM 1422 C CA . GLN A 1 197 ? -65.277 -1.686 37.732 1.00 65.94 197 GLN A CA 1
ATOM 1423 C C . GLN A 1 197 ? -63.716 -1.838 37.609 1.00 65.94 197 GLN A C 1
ATOM 1425 O O . GLN A 1 197 ? -63.010 -1.115 38.305 1.00 65.94 197 GLN A O 1
ATOM 1430 N N . PRO A 1 198 ? -63.136 -2.746 36.790 1.00 62.28 198 PRO A N 1
ATOM 1431 C CA . PRO A 1 198 ? -62.489 -4.000 37.181 1.00 62.28 198 PRO A CA 1
ATOM 1432 C C . PRO A 1 198 ? -60.943 -4.032 37.042 1.00 62.28 198 PRO A C 1
ATOM 1434 O O . PRO A 1 198 ? -60.292 -3.073 36.642 1.00 62.28 198 PRO A O 1
ATOM 1437 N N . ALA A 1 199 ? -60.395 -5.210 37.357 1.00 62.38 199 ALA A N 1
ATOM 1438 C CA . ALA A 1 199 ? -59.017 -5.673 37.167 1.00 62.38 199 ALA A CA 1
ATOM 1439 C C . ALA A 1 199 ? -58.612 -5.845 35.664 1.00 62.38 199 ALA A C 1
ATOM 1441 O O . ALA A 1 199 ? -59.433 -5.580 34.785 1.00 62.38 199 ALA A O 1
ATOM 1442 N N . PRO A 1 200 ? -57.364 -6.270 35.358 1.00 65.50 200 PRO A N 1
ATOM 1443 C CA . PRO A 1 200 ? -56.587 -5.822 34.200 1.00 65.50 200 PRO A CA 1
ATOM 1444 C C . PRO A 1 200 ? -56.667 -6.737 32.963 1.00 65.50 200 PRO A C 1
ATOM 1446 O O . PRO A 1 200 ? -56.969 -7.922 33.065 1.00 65.50 200 PRO A O 1
ATOM 1449 N N . ASP A 1 201 ? -56.293 -6.183 31.811 1.00 60.75 201 ASP A N 1
ATOM 1450 C CA . ASP A 1 201 ? -56.008 -6.858 30.534 1.00 60.75 201 ASP A CA 1
ATOM 1451 C C . ASP A 1 201 ? -54.718 -6.176 30.016 1.00 60.75 201 ASP A C 1
ATOM 1453 O O . ASP A 1 201 ? -54.617 -4.954 30.094 1.00 60.75 201 ASP A O 1
ATOM 1457 N N . GLY A 1 202 ? -53.609 -6.803 29.628 1.00 55.22 202 GLY A N 1
ATOM 1458 C CA . GLY A 1 202 ? -53.423 -8.039 28.884 1.00 55.22 202 GLY A CA 1
ATOM 1459 C C . GLY A 1 202 ? -52.679 -7.691 27.584 1.00 55.22 202 GLY A C 1
ATOM 1460 O O . GLY A 1 202 ? -53.243 -7.058 26.706 1.00 55.22 202 GLY A O 1
ATOM 1461 N N . GLY A 1 203 ? -51.407 -8.093 27.480 1.00 56.72 203 GLY A N 1
ATOM 1462 C CA . GLY A 1 203 ? -50.687 -8.375 26.226 1.00 56.72 203 GLY A CA 1
ATOM 1463 C C . GLY A 1 203 ? -50.449 -7.255 25.198 1.00 56.72 203 GLY A C 1
ATOM 1464 O O . GLY A 1 203 ? -51.310 -6.959 24.376 1.00 56.72 203 GLY A O 1
ATOM 1465 N N . ARG A 1 204 ? -49.191 -6.823 25.072 1.00 52.84 204 ARG A N 1
ATOM 1466 C CA . ARG A 1 204 ? -48.262 -7.209 23.988 1.00 52.84 204 ARG A CA 1
ATOM 1467 C C . ARG A 1 204 ? -46.891 -6.593 24.223 1.00 52.84 204 ARG A C 1
ATOM 1469 O O . ARG A 1 204 ? -46.852 -5.421 24.643 1.00 52.84 204 ARG A O 1
#

Mean predicted aligned error: 15.88 Å

Foldseek 3Di:
DVLVVQCVVLVVDPPPSVVSNVVSVVVVVVVVVVVVVVVVVVVVVVVVVVVVVVVVVVVVVVVVVVVVVVVVVVVVVVVVVVVVVVVVVVVVVVVVVVVVVVVVVVVVVVVVVVVVVVVVVVVVVVVVVVVVVVVVVVVVVVVVVVVVVVVVVVVVVVVVVVVVVPPPDDPPPDDDDDDDDDDDDDDDDDDDDDDDDDDDDDDD

Solvent-accessible surface area (backbone atoms only — not comparable to full-atom values): 11942 Å² total; per-residue (Å²): 126,66,47,65,56,47,42,59,54,23,79,68,41,100,84,69,21,73,64,49,37,53,53,27,51,51,52,41,51,53,50,50,52,53,45,55,52,48,54,54,48,51,54,50,48,56,51,50,51,53,51,49,54,49,50,54,51,50,52,53,54,50,52,52,52,51,52,57,48,49,56,51,49,52,56,51,52,53,54,48,51,55,48,51,52,53,52,50,53,49,52,52,52,49,56,52,49,50,52,54,49,52,54,49,50,55,52,49,52,51,51,52,53,51,51,50,52,53,48,52,52,50,54,49,52,52,53,50,52,51,53,51,52,53,51,51,53,52,50,53,52,52,52,51,52,49,51,51,51,51,51,55,51,50,54,52,50,51,53,50,49,55,54,56,68,66,57,78,75,67,94,80,71,73,93,80,80,90,79,89,73,94,79,88,85,82,86,82,87,83,88,83,85,90,77,88,84,84,86,89,84,82,90,134

Radius of gyration: 75.95 Å; Cα contacts (8 Å, |Δi|>4): 19; chains: 1; bounding box: 166×36×177 Å

Sequence (204 aa):
MLALNANVEAARTDTDGDGFAVVADEIKQLAEEAGDRADDIDSLVDDIDRQTDETVGQIRAAGNRIADSNETVERAIDALYDIDEVVGEVNEGIADIDRATDDQAASTEQVAATVEEVTEIADQNAADASGVSAAVEQQTATVSEVAQTAEDVADRTAGLADTVAQFEVDPDTDAAAAVDTTDEPTAPTNDAEPTGQPAPDGGR

Secondary structure (DSSP, 8-state):
-HHHHHHHHHTT-TTTHHHHHHHHHHHHHHHHHHHHHHHHHHHHHHHHHHHHHHHHHHHHHHHHHHHHHHHHHHHHHHHHHHHHHHHHHHHHHHHHHHHHHHHHHHHHHHHHHHHHHHHHHHHHHHHHHHHHHHHHHHHHHHHHHHHHHHHHHHHHHHHHHHHHHHS---TT--S-----------------------------